Protein AF-X7EDM9-F1 (afdb_monomer)

Mean predicted aligned error: 18.14 Å

Secondary structure (DSSP, 8-state):
---PPPPPPPPEEEEEEEEETTEEEEEEEEE-TTT--EEEEEEEPPHHHHHHHHHHHHH-SEEEEEEEETTEEEEEEEE-TTHHHHHHHHHHHSPP--TT--GGGS----TTSPPHHHHHHHHHHHHHHHHHHTTTEEEHHHHHHHHHHHHS-TTTS---------STTGGGSEEEEEETTEEEEE-SGGGTTGGGS------SSHHHHHHHHHHHHHHHHSPTT--EEESSSEE---SSSSSS--EEEEGGGEEETTSPPPTTB-SS-BEEEEEEEETTEEEEEEEEESEEEEEEPSSS-EEEEE-GGG-EEEEEE-SSSEEE-

Solvent-accessible surface area (backbone atoms only — not comparable to full-atom values): 19117 Å² total; per-residue (Å²): 141,80,85,78,82,76,84,72,76,70,69,59,74,47,77,47,82,47,77,57,95,82,41,54,34,44,38,42,37,44,36,40,66,89,74,72,49,71,49,77,45,78,47,82,50,51,80,79,60,31,52,56,50,50,51,47,47,48,70,36,64,60,49,74,52,74,47,83,48,98,92,45,75,47,76,45,82,42,78,24,80,60,39,39,71,63,43,49,61,54,60,66,68,34,69,71,82,62,96,76,75,62,88,83,75,66,83,90,81,69,96,84,63,78,61,71,69,62,56,54,54,53,55,54,47,54,59,49,47,49,22,62,73,45,79,22,35,41,39,55,68,56,53,50,49,54,53,29,70,74,70,40,59,52,87,78,43,90,69,76,94,74,91,73,56,86,51,94,63,48,63,70,31,43,45,80,78,40,80,60,68,44,25,38,29,44,43,38,79,92,29,50,61,42,90,75,60,68,72,67,72,72,43,92,38,56,66,50,29,49,53,49,51,50,50,53,51,36,59,65,23,23,62,89,90,49,47,57,49,68,91,46,42,71,46,64,57,38,40,83,61,84,84,46,56,21,42,35,43,20,44,73,28,44,46,26,68,84,71,50,77,32,68,51,38,59,100,80,32,12,36,25,42,34,24,40,54,46,97,56,34,70,40,79,63,42,77,47,71,21,32,65,79,45,79,38,88,61,90,40,30,27,38,31,32,36,34,69,94,74,42,72,45,35,35,30,51,75,88,84,51,76,41,79,104

Radius of gyration: 25.68 Å; Cα contacts (8 Å, |Δi|>4): 487; chains: 1; bounding box: 63×67×58 Å

Nearest PDB structures (foldseek):
  4wpy-assembly1_A-2  TM=4.818E-01  e=1.448E+00  Mycobacterium tuberculosis H37Rv
  2fgg-assembly1_A  TM=4.248E-01  e=2.129E+00  Mycobacterium tuberculosis
  2y9j-assembly1_Y  TM=2.302E-01  e=3.694E+00  Salmonella enterica subsp. enterica serovar Typhimurium

Organism: NCBI:txid1449350

pLDDT: mean 73.78, std 21.34, range [21.17, 98.62]

Sequence (325 aa):
MGVSYTDGPALAPSGELRADIGRLSYLIGLRDASTAKAQQFIAPLYEGEGSRMVDALMSGSSASLTIDTVEGQIRHNITLNGSARAMRPILKACPDPDLEWDPSDAPAGSTNQPSAGAELVSDRNEIAQTFLRQNCVATESELFEAVRQRWGSIGDAHAALRIWGETPGFSDDYEILSRDPFTYRWTAGPCANSLQRAATEPPASPQGARDQRVAEAIDRACWRDDGGTMDRGIYTPDLDGDGRDDLVLDHAGIACSQGYLPQTCGAQVCETQIFFGFNGGYREGHTMLNSVTEVVPGTPPGLRIIGHGGTEGVVRWNGREFAVQ

Structure (mmCIF, N/CA/C/O backbone):
data_AF-X7EDM9-F1
#
_entry.id   AF-X7EDM9-F1
#
loop_
_atom_site.group_PDB
_atom_site.id
_atom_site.type_symbol
_atom_site.label_atom_id
_atom_site.label_alt_id
_atom_site.label_comp_id
_atom_site.label_asym_id
_atom_site.label_entity_id
_atom_site.label_seq_id
_atom_site.pdbx_PDB_ins_code
_atom_site.Cartn_x
_atom_site.Cartn_y
_atom_site.Cartn_z
_atom_site.occupancy
_atom_site.B_iso_or_equiv
_atom_site.auth_seq_id
_atom_site.auth_comp_id
_atom_site.auth_asym_id
_atom_site.auth_atom_id
_atom_site.pdbx_PDB_model_num
ATOM 1 N N . MET A 1 1 ? 19.170 -43.123 -38.799 1.00 31.20 1 MET A N 1
ATOM 2 C CA . MET A 1 1 ? 18.949 -41.665 -38.718 1.00 31.20 1 MET A CA 1
ATOM 3 C C . MET A 1 1 ? 19.014 -41.286 -37.253 1.00 31.20 1 MET A C 1
ATOM 5 O O . MET A 1 1 ? 18.055 -41.524 -36.538 1.00 31.20 1 MET A O 1
ATOM 9 N N . GLY A 1 2 ? 20.179 -40.837 -36.791 1.00 22.94 2 GLY A N 1
ATOM 10 C CA . GLY A 1 2 ? 20.357 -40.300 -35.444 1.00 22.94 2 GLY A CA 1
ATOM 11 C C . GLY A 1 2 ? 20.586 -38.803 -35.576 1.00 22.94 2 GLY A C 1
ATOM 12 O O . GLY A 1 2 ? 21.512 -38.397 -36.275 1.00 22.94 2 GLY A O 1
ATOM 13 N N . VAL A 1 3 ? 19.703 -38.004 -34.986 1.00 22.11 3 VAL A N 1
ATOM 14 C CA . VAL A 1 3 ? 19.859 -36.552 -34.907 1.00 22.11 3 VAL A CA 1
ATOM 15 C C . VAL A 1 3 ? 20.809 -36.279 -33.748 1.00 22.11 3 VAL A C 1
ATOM 17 O O . VAL A 1 3 ? 20.499 -36.584 -32.601 1.00 22.11 3 VAL A O 1
ATOM 20 N N . SER A 1 4 ? 21.991 -35.763 -34.073 1.00 21.17 4 SER A N 1
ATOM 21 C CA . SER A 1 4 ? 22.919 -35.199 -33.099 1.00 21.17 4 SER A CA 1
ATOM 22 C C . SER A 1 4 ? 22.348 -33.859 -32.640 1.00 21.17 4 SER A C 1
ATOM 24 O O . SER A 1 4 ? 22.195 -32.959 -33.464 1.00 21.17 4 SER A O 1
ATOM 26 N N . TYR A 1 5 ? 22.029 -33.721 -31.354 1.00 23.42 5 TYR A N 1
ATOM 27 C CA . TYR A 1 5 ? 21.835 -32.406 -30.746 1.00 23.42 5 TYR A CA 1
ATOM 28 C C . TYR A 1 5 ? 23.212 -31.745 -30.655 1.00 23.42 5 TYR A C 1
ATOM 30 O O . TYR A 1 5 ? 24.129 -32.290 -30.045 1.00 23.42 5 TYR A O 1
ATOM 38 N N . THR A 1 6 ? 23.391 -30.617 -31.333 1.00 28.67 6 THR A N 1
ATOM 39 C CA . THR A 1 6 ? 24.537 -29.736 -31.112 1.00 28.67 6 THR A CA 1
ATOM 40 C C . THR A 1 6 ? 24.283 -28.949 -29.836 1.00 28.67 6 THR A C 1
ATOM 42 O O . THR A 1 6 ? 23.289 -28.225 -29.765 1.00 28.67 6 THR A O 1
ATOM 45 N N . ASP A 1 7 ? 25.171 -29.099 -28.855 1.00 35.03 7 ASP A N 1
ATOM 46 C CA . ASP A 1 7 ? 25.230 -28.268 -27.653 1.00 35.03 7 ASP A CA 1
ATOM 47 C C . ASP A 1 7 ? 25.149 -26.779 -28.035 1.00 35.03 7 ASP A C 1
ATOM 49 O O . ASP A 1 7 ? 25.993 -26.259 -28.770 1.00 35.03 7 ASP A O 1
ATOM 53 N N . GLY A 1 8 ? 24.103 -26.094 -27.565 1.00 42.12 8 GLY A N 1
ATOM 54 C CA . GLY A 1 8 ? 24.024 -24.635 -27.611 1.00 42.12 8 GLY A CA 1
ATOM 55 C C . GLY A 1 8 ? 25.048 -24.015 -26.650 1.00 42.12 8 GLY A C 1
ATOM 56 O O . GLY A 1 8 ? 25.458 -24.668 -25.687 1.00 42.12 8 GLY A O 1
ATOM 57 N N . PRO A 1 9 ? 25.503 -22.771 -26.886 1.00 44.06 9 PRO A N 1
ATOM 58 C CA . PRO A 1 9 ? 26.577 -22.194 -26.093 1.00 44.06 9 PRO A CA 1
ATOM 59 C C . PRO A 1 9 ? 26.112 -21.956 -24.650 1.00 44.06 9 PRO A C 1
ATOM 61 O O . PRO A 1 9 ? 25.153 -21.227 -24.400 1.00 44.06 9 PRO A O 1
ATOM 64 N N . ALA A 1 10 ? 26.807 -22.587 -23.703 1.00 51.50 10 ALA A N 1
ATOM 65 C CA . ALA A 1 10 ? 26.538 -22.466 -22.278 1.00 51.50 10 ALA A CA 1
ATOM 66 C C . ALA A 1 10 ? 26.663 -21.008 -21.802 1.00 51.50 10 ALA A C 1
ATOM 68 O O . ALA A 1 10 ? 27.605 -20.298 -22.166 1.00 51.50 10 ALA A O 1
ATOM 69 N N . LEU A 1 11 ? 25.736 -20.581 -20.940 1.00 51.56 11 LEU A N 1
ATOM 70 C CA . LEU A 1 11 ? 25.881 -19.356 -20.158 1.00 51.56 11 LEU A CA 1
ATOM 71 C C . LEU A 1 11 ? 27.128 -19.488 -19.274 1.00 51.56 11 LEU A C 1
ATOM 73 O O . LEU A 1 11 ? 27.258 -20.454 -18.523 1.00 51.56 11 LEU A O 1
ATOM 77 N N . ALA A 1 12 ? 28.042 -18.522 -19.356 1.00 50.75 12 ALA A N 1
ATOM 78 C CA . ALA A 1 12 ? 29.191 -18.434 -18.461 1.00 50.75 12 ALA A CA 1
ATOM 79 C C . ALA A 1 12 ? 28.881 -17.395 -17.371 1.00 50.75 12 ALA A C 1
ATOM 81 O O . ALA A 1 12 ? 29.017 -16.196 -17.634 1.00 50.75 12 ALA A O 1
ATOM 82 N N . PRO A 1 13 ? 28.423 -17.807 -16.173 1.00 51.69 13 PRO A N 1
ATOM 83 C CA . PRO A 1 13 ? 28.239 -16.874 -15.074 1.00 51.69 13 PRO A CA 1
ATOM 84 C C . PRO A 1 13 ? 29.603 -16.384 -14.578 1.00 51.69 13 PRO A C 1
ATOM 86 O O . PRO A 1 13 ? 30.531 -17.173 -14.388 1.00 51.69 13 PRO A O 1
ATOM 89 N N . SER A 1 14 ? 29.716 -15.083 -14.328 1.00 50.19 14 SER A N 1
ATOM 90 C CA . SER A 1 14 ? 30.848 -14.495 -13.611 1.00 50.19 14 SER A CA 1
ATOM 91 C C . SER A 1 14 ? 30.328 -13.766 -12.379 1.00 50.19 14 SER A C 1
ATOM 93 O O . SER A 1 14 ? 29.455 -12.908 -12.500 1.00 50.19 14 SER A O 1
ATOM 95 N N . GLY A 1 15 ? 30.854 -14.113 -11.207 1.00 47.78 15 GLY A N 1
ATOM 96 C CA . GLY A 1 15 ? 30.537 -13.443 -9.950 1.00 47.78 15 GLY A CA 1
ATOM 97 C C . GLY A 1 15 ? 31.692 -12.561 -9.493 1.00 47.78 15 GLY A C 1
ATOM 98 O O . GLY A 1 15 ? 32.838 -13.010 -9.499 1.00 47.78 15 GLY A O 1
ATOM 99 N N . GLU A 1 16 ? 31.392 -11.337 -9.073 1.00 51.34 16 GLU A N 1
ATOM 100 C CA . GLU A 1 16 ? 32.366 -10.384 -8.535 1.00 51.34 16 GLU A CA 1
ATOM 101 C C . GLU A 1 16 ? 31.867 -9.858 -7.179 1.00 51.34 16 GLU A C 1
ATOM 103 O O . GLU A 1 16 ? 30.713 -9.450 -7.051 1.00 51.34 16 GLU A O 1
ATOM 108 N N . LEU A 1 17 ? 32.724 -9.886 -6.152 1.00 38.38 17 LEU A N 1
ATOM 109 C CA . LEU A 1 17 ? 32.482 -9.175 -4.892 1.00 38.38 17 LEU A CA 1
ATOM 110 C C . LEU A 1 17 ? 33.099 -7.786 -4.993 1.00 38.38 17 LEU A C 1
ATOM 112 O O . LEU A 1 17 ? 34.291 -7.671 -5.282 1.00 38.38 17 LEU A O 1
ATOM 116 N N . ARG A 1 18 ? 32.306 -6.755 -4.700 1.00 43.34 18 ARG A N 1
ATOM 117 C CA . ARG A 1 18 ? 32.772 -5.368 -4.641 1.00 43.34 18 ARG A CA 1
ATOM 118 C C . ARG A 1 18 ? 32.534 -4.790 -3.260 1.00 43.34 18 ARG A C 1
ATOM 120 O O . ARG A 1 18 ? 31.478 -5.015 -2.666 1.00 43.34 18 ARG A O 1
ATOM 127 N N . ALA A 1 19 ? 33.528 -4.064 -2.763 1.00 32.91 19 ALA A N 1
ATOM 128 C CA . ALA A 1 19 ? 33.394 -3.264 -1.561 1.00 32.91 19 ALA A CA 1
ATOM 129 C C . ALA A 1 19 ? 33.615 -1.803 -1.928 1.00 32.91 19 ALA A C 1
ATOM 131 O O . ALA A 1 19 ? 34.715 -1.431 -2.329 1.00 32.91 19 ALA A O 1
ATOM 132 N N . ASP A 1 20 ? 32.562 -1.008 -1.779 1.00 43.44 20 ASP A N 1
ATOM 133 C CA . ASP A 1 20 ? 32.561 0.414 -2.095 1.00 43.44 20 ASP A CA 1
ATOM 134 C C . ASP A 1 20 ? 31.967 1.162 -0.897 1.00 43.44 20 ASP A C 1
ATOM 136 O O . ASP A 1 20 ? 30.884 0.820 -0.421 1.00 43.44 20 ASP A O 1
ATOM 140 N N . ILE A 1 21 ? 32.698 2.157 -0.379 1.00 38.44 21 ILE A N 1
ATOM 141 C CA . ILE A 1 21 ? 32.255 3.068 0.698 1.00 38.44 21 ILE A CA 1
ATOM 142 C C . ILE A 1 21 ? 31.644 2.306 1.899 1.00 38.44 21 ILE A C 1
ATOM 144 O O . ILE A 1 21 ? 30.529 2.571 2.340 1.00 38.44 21 ILE A O 1
ATOM 148 N N . GLY A 1 22 ? 32.354 1.289 2.401 1.00 38.62 22 GLY A N 1
ATOM 149 C CA . GLY A 1 22 ? 31.928 0.510 3.573 1.00 38.62 22 GLY A CA 1
ATOM 150 C C . GLY A 1 22 ? 30.763 -0.462 3.335 1.00 38.62 22 GLY A C 1
ATOM 151 O O . GLY A 1 22 ? 30.291 -1.082 4.285 1.00 38.62 22 GLY A O 1
ATOM 152 N N . ARG A 1 23 ? 30.298 -0.640 2.091 1.00 41.50 23 ARG A N 1
ATOM 153 C CA . ARG A 1 23 ? 29.238 -1.596 1.747 1.00 41.50 23 ARG A CA 1
ATOM 154 C C . ARG A 1 23 ? 29.780 -2.717 0.875 1.00 41.50 23 ARG A C 1
ATOM 156 O O . ARG A 1 23 ? 30.391 -2.477 -0.164 1.00 41.50 23 ARG A O 1
ATOM 163 N N . LEU A 1 24 ? 29.495 -3.953 1.273 1.00 43.25 24 LEU A N 1
ATOM 164 C CA . LEU A 1 24 ? 29.786 -5.129 0.467 1.00 43.25 24 LEU A CA 1
ATOM 165 C C . LEU A 1 24 ? 28.567 -5.475 -0.399 1.00 43.25 24 LEU A C 1
ATOM 167 O O . LEU A 1 24 ? 27.447 -5.586 0.102 1.00 43.25 24 LEU A O 1
ATOM 171 N N . SER A 1 25 ? 28.781 -5.642 -1.700 1.00 49.56 25 SER A N 1
ATOM 172 C CA . SER A 1 25 ? 27.754 -6.083 -2.646 1.00 49.56 25 SER A CA 1
ATOM 173 C C . SER A 1 25 ? 28.259 -7.261 -3.473 1.00 49.56 25 SER A C 1
ATOM 175 O O . SER A 1 25 ? 29.464 -7.410 -3.708 1.00 49.56 25 SER A O 1
ATOM 177 N N . TYR A 1 26 ? 27.330 -8.121 -3.894 1.00 49.19 26 TYR A N 1
ATOM 178 C CA . TYR A 1 26 ? 27.631 -9.188 -4.842 1.00 49.19 26 TYR A CA 1
ATOM 179 C C . TYR A 1 26 ? 27.017 -8.863 -6.195 1.00 49.19 26 TYR A C 1
ATOM 181 O O . TYR A 1 26 ? 25.819 -8.582 -6.290 1.00 49.19 26 TYR A O 1
ATOM 189 N N . LEU A 1 27 ? 27.859 -8.907 -7.226 1.00 46.34 27 LEU A N 1
ATOM 190 C CA . LEU A 1 27 ? 27.470 -8.715 -8.611 1.00 46.34 27 LEU A CA 1
ATOM 191 C C . LEU A 1 27 ? 27.483 -10.064 -9.325 1.00 46.34 27 LEU A C 1
ATOM 193 O O . LEU A 1 27 ? 28.520 -10.728 -9.408 1.00 46.34 27 LEU A O 1
ATOM 197 N N . ILE A 1 28 ? 26.333 -10.454 -9.874 1.00 50.50 28 ILE A N 1
ATOM 198 C CA . ILE A 1 28 ? 26.218 -11.610 -10.767 1.00 50.50 28 ILE A CA 1
ATOM 199 C C . ILE A 1 28 ? 26.069 -11.089 -12.187 1.00 50.50 28 ILE A C 1
ATOM 201 O O . ILE A 1 28 ? 25.057 -10.479 -12.528 1.00 50.50 28 ILE A O 1
ATOM 205 N N . GLY A 1 29 ? 27.077 -11.346 -13.015 1.00 51.66 29 GLY A N 1
ATOM 206 C CA . GLY A 1 29 ? 27.003 -11.155 -14.454 1.00 51.66 29 GLY A CA 1
ATOM 207 C C . GLY A 1 29 ? 26.537 -12.439 -15.132 1.00 51.66 29 GLY A C 1
ATOM 208 O O . GLY A 1 29 ? 27.228 -13.458 -15.069 1.00 51.66 29 GLY A O 1
ATOM 209 N N . LEU A 1 30 ? 25.393 -12.386 -15.811 1.00 50.38 30 LEU A N 1
ATOM 210 C CA . LEU A 1 30 ? 24.968 -13.419 -16.751 1.00 50.38 30 LEU A CA 1
ATOM 211 C C . LEU A 1 30 ? 25.222 -12.912 -18.162 1.00 50.38 30 LEU A C 1
ATOM 213 O O . LEU A 1 30 ? 24.680 -11.882 -18.563 1.00 50.38 30 LEU A O 1
ATOM 217 N N . ARG A 1 31 ? 26.051 -13.631 -18.918 1.00 55.91 31 ARG A N 1
ATOM 218 C CA . ARG A 1 31 ? 26.292 -13.324 -20.324 1.00 55.91 31 ARG A CA 1
ATOM 219 C C . ARG A 1 31 ? 25.645 -14.381 -21.195 1.00 55.91 31 ARG A C 1
ATOM 221 O O . ARG A 1 31 ? 26.041 -15.544 -21.156 1.00 55.91 31 ARG A O 1
ATOM 228 N N . ASP A 1 32 ? 24.689 -13.951 -22.004 1.00 57.91 32 ASP A N 1
ATOM 229 C CA . ASP A 1 32 ? 24.143 -14.780 -23.063 1.00 57.91 32 ASP A CA 1
ATOM 230 C C . ASP A 1 32 ? 25.132 -14.808 -24.232 1.00 57.91 32 ASP A C 1
ATOM 232 O O . ASP A 1 32 ? 25.395 -13.798 -24.891 1.00 57.91 32 ASP A O 1
ATOM 236 N N . ALA A 1 33 ? 25.715 -15.982 -24.463 1.00 58.19 33 ALA A N 1
ATOM 237 C CA . ALA A 1 33 ? 26.692 -16.199 -25.518 1.00 58.19 33 ALA A CA 1
ATOM 238 C C . ALA A 1 33 ? 26.091 -16.061 -26.928 1.00 58.19 33 ALA A C 1
ATOM 240 O O . ALA A 1 33 ? 26.822 -15.755 -27.867 1.00 58.19 33 ALA A O 1
ATOM 241 N N . SER A 1 34 ? 24.777 -16.252 -27.082 1.00 53.16 34 SER A N 1
ATOM 242 C CA . SER A 1 34 ? 24.085 -16.155 -28.369 1.00 53.16 34 SER A CA 1
ATOM 243 C C . SER A 1 34 ? 23.704 -14.718 -28.732 1.00 53.16 34 SER A C 1
ATOM 245 O O . SER A 1 34 ? 23.734 -14.351 -29.906 1.00 53.16 34 SER A O 1
ATOM 247 N N . THR A 1 35 ? 23.399 -13.881 -27.734 1.00 65.62 35 THR A N 1
ATOM 248 C CA . THR A 1 35 ? 22.939 -12.498 -27.958 1.00 65.62 35 THR A CA 1
ATOM 249 C C . THR A 1 35 ? 23.966 -11.429 -27.594 1.00 65.62 35 THR A C 1
ATOM 251 O O . THR A 1 35 ? 23.724 -10.246 -27.834 1.00 65.62 35 THR A O 1
ATOM 254 N N . ALA A 1 36 ? 25.101 -11.818 -27.003 1.00 58.44 36 ALA A N 1
ATOM 255 C CA . ALA A 1 36 ? 26.104 -10.933 -26.407 1.00 58.44 36 ALA A CA 1
ATOM 256 C C . ALA A 1 36 ? 25.554 -9.971 -25.332 1.00 58.44 36 ALA A C 1
ATOM 258 O O . ALA A 1 36 ? 26.282 -9.084 -24.873 1.00 58.44 36 ALA A O 1
ATOM 259 N N . LYS A 1 37 ? 24.300 -10.147 -24.898 1.00 51.47 37 LYS A N 1
ATOM 260 C CA . LYS A 1 37 ? 23.686 -9.347 -23.841 1.00 51.47 37 LYS A CA 1
ATOM 261 C C . LYS A 1 37 ? 24.217 -9.807 -22.488 1.00 51.47 37 LYS A C 1
ATOM 263 O O . LYS A 1 37 ? 24.284 -11.003 -22.204 1.00 51.47 37 LYS A O 1
ATOM 268 N N . ALA A 1 38 ? 24.604 -8.839 -21.666 1.00 52.53 38 ALA A N 1
ATOM 269 C CA . ALA A 1 38 ? 24.965 -9.058 -20.278 1.00 52.53 38 ALA A CA 1
ATOM 270 C C . ALA A 1 38 ? 23.843 -8.516 -19.393 1.00 52.53 38 ALA A C 1
ATOM 272 O O . ALA A 1 38 ? 23.399 -7.384 -19.584 1.00 52.53 38 ALA A O 1
ATOM 273 N N . GLN A 1 39 ? 23.389 -9.322 -18.442 1.00 49.78 39 GLN A N 1
ATOM 274 C CA . GLN A 1 39 ? 22.539 -8.874 -17.346 1.00 49.78 39 GLN A CA 1
ATOM 275 C C . GLN A 1 39 ? 23.374 -8.871 -16.072 1.00 49.78 39 GLN A C 1
ATOM 277 O O . GLN A 1 39 ? 24.126 -9.814 -15.820 1.00 49.78 39 GLN A O 1
ATOM 282 N N . GLN A 1 40 ? 23.269 -7.793 -15.301 1.00 49.78 40 GLN A N 1
ATOM 283 C CA . GLN A 1 40 ? 23.938 -7.650 -14.016 1.00 49.78 40 GLN A CA 1
ATOM 284 C C . GLN A 1 40 ? 22.883 -7.585 -12.923 1.00 49.78 40 GLN A C 1
ATOM 286 O O . GLN A 1 40 ? 21.937 -6.806 -13.014 1.00 49.78 40 GLN A O 1
ATOM 291 N N . PHE A 1 41 ? 23.069 -8.397 -11.892 1.00 45.78 41 PHE A N 1
ATOM 292 C CA . PHE A 1 41 ? 22.252 -8.374 -10.688 1.00 45.78 41 PHE A CA 1
ATOM 293 C C . PHE A 1 41 ? 23.133 -7.912 -9.539 1.00 45.78 41 PHE A C 1
ATOM 295 O O . PHE A 1 41 ? 24.206 -8.479 -9.329 1.00 45.78 41 PHE A O 1
ATOM 302 N N . ILE A 1 42 ? 22.685 -6.884 -8.822 1.00 51.00 42 ILE A N 1
ATOM 303 C CA . ILE A 1 42 ? 23.369 -6.349 -7.647 1.00 51.00 42 ILE A CA 1
ATOM 304 C C . ILE A 1 42 ? 22.465 -6.611 -6.450 1.00 51.00 42 ILE A C 1
ATOM 306 O O . ILE A 1 42 ? 21.345 -6.107 -6.400 1.00 51.00 42 ILE A O 1
ATOM 310 N N . ALA A 1 43 ? 22.956 -7.396 -5.495 1.00 49.38 43 ALA A N 1
ATOM 311 C CA . ALA A 1 43 ? 22.270 -7.623 -4.231 1.00 49.38 43 AL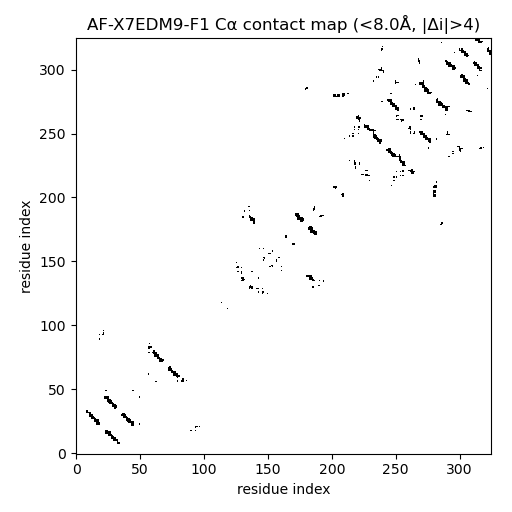A A CA 1
ATOM 312 C C . ALA A 1 43 ? 23.037 -6.916 -3.102 1.00 49.38 43 ALA A C 1
ATOM 314 O O . ALA A 1 43 ? 24.231 -7.193 -2.910 1.00 49.38 43 ALA A O 1
ATOM 315 N N . PRO A 1 44 ? 22.399 -5.992 -2.362 1.00 50.16 44 PRO A N 1
ATOM 316 C CA . PRO A 1 44 ? 23.010 -5.407 -1.183 1.00 50.16 44 PRO A CA 1
ATOM 317 C C . PRO A 1 44 ? 23.091 -6.426 -0.047 1.00 50.16 44 PRO A C 1
ATOM 319 O O . PRO A 1 44 ? 22.203 -7.258 0.116 1.00 50.16 44 PRO A O 1
ATOM 322 N N . LEU A 1 45 ? 24.131 -6.317 0.777 1.00 51.97 45 LEU A N 1
ATOM 323 C CA . LEU A 1 45 ? 24.256 -7.105 1.999 1.00 51.97 45 LEU A CA 1
ATOM 324 C C . LEU A 1 45 ? 23.869 -6.254 3.207 1.00 51.97 45 LEU A C 1
ATOM 326 O O . LEU A 1 45 ? 24.453 -5.196 3.439 1.00 51.97 45 LEU A O 1
ATOM 330 N N . TYR A 1 46 ? 22.854 -6.698 3.948 1.00 56.34 46 TYR A N 1
ATOM 331 C CA . TYR A 1 46 ? 22.416 -6.073 5.199 1.00 56.34 46 TYR A CA 1
ATOM 332 C C . TYR A 1 46 ? 23.376 -6.437 6.338 1.00 56.34 46 TYR A C 1
ATOM 334 O O . TYR A 1 46 ? 23.919 -7.530 6.347 1.00 56.34 46 TYR A O 1
ATOM 342 N N . GLU A 1 47 ? 23.587 -5.564 7.319 1.00 53.19 47 GLU A N 1
ATOM 343 C CA . GLU A 1 47 ? 24.658 -5.682 8.331 1.00 53.19 47 GLU A CA 1
ATOM 344 C C . GLU A 1 47 ? 24.681 -7.033 9.093 1.00 53.19 47 GLU A C 1
ATOM 346 O O . GLU A 1 47 ? 25.738 -7.642 9.290 1.00 53.19 47 GLU A O 1
ATOM 351 N N . GLY A 1 48 ? 23.506 -7.577 9.436 1.00 54.09 48 GLY A N 1
ATOM 352 C CA . GLY A 1 48 ? 23.385 -8.865 10.136 1.00 54.09 48 GLY A CA 1
ATOM 353 C C . GLY A 1 48 ? 23.446 -10.114 9.243 1.00 54.09 48 GLY A C 1
ATOM 354 O O . GLY A 1 48 ? 23.921 -11.164 9.674 1.00 54.09 48 GLY A O 1
ATOM 355 N N . GLU A 1 49 ? 22.969 -10.024 8.003 1.00 53.12 49 GLU A N 1
ATOM 356 C CA . GLU A 1 49 ? 22.940 -11.151 7.052 1.00 53.12 49 GLU A CA 1
ATOM 357 C C . GLU A 1 49 ? 24.218 -11.204 6.205 1.00 53.12 49 GLU A C 1
ATOM 359 O O . GLU A 1 49 ? 24.740 -12.273 5.892 1.00 53.12 49 GLU A O 1
ATOM 364 N N . GLY A 1 50 ? 24.768 -10.031 5.911 1.00 64.94 50 GLY A N 1
ATOM 365 C CA . GLY A 1 50 ? 25.999 -9.795 5.180 1.00 64.94 50 GLY A CA 1
ATOM 366 C C . GLY A 1 50 ? 27.221 -10.316 5.912 1.00 64.94 50 GLY A C 1
ATOM 367 O O . GLY A 1 50 ? 28.020 -11.008 5.294 1.00 64.94 50 GLY A O 1
ATOM 368 N N . SER A 1 51 ? 27.339 -10.079 7.222 1.00 71.19 51 SER A N 1
ATOM 369 C CA . SER A 1 51 ? 28.441 -10.625 8.033 1.00 71.19 51 SER A CA 1
ATOM 370 C C . SER A 1 51 ? 28.472 -12.156 7.990 1.00 71.19 51 SER A C 1
ATOM 372 O O . SER A 1 51 ? 29.491 -12.746 7.636 1.00 71.19 51 SER A O 1
ATOM 374 N N . ARG A 1 52 ? 27.323 -12.811 8.207 1.00 71.69 52 ARG A N 1
ATOM 375 C CA . ARG A 1 52 ? 27.203 -14.279 8.111 1.00 71.69 52 ARG A CA 1
ATOM 376 C C . ARG A 1 52 ? 27.522 -14.804 6.714 1.00 71.69 52 ARG A C 1
ATOM 378 O O . ARG A 1 52 ? 28.138 -15.860 6.583 1.00 71.69 52 ARG A O 1
ATOM 385 N N . MET A 1 53 ? 27.103 -14.090 5.671 1.00 77.25 53 MET A N 1
ATOM 386 C CA . MET A 1 53 ? 27.389 -14.485 4.295 1.00 77.25 53 MET A CA 1
ATOM 387 C C . MET A 1 53 ? 28.876 -14.322 3.953 1.00 77.25 53 MET A C 1
ATOM 389 O O . MET A 1 53 ? 29.450 -15.202 3.318 1.00 77.25 53 MET A O 1
ATOM 393 N N . VAL A 1 54 ? 29.521 -13.243 4.404 1.00 80.38 54 VAL A N 1
ATOM 394 C CA . VAL A 1 54 ? 30.969 -13.023 4.251 1.00 80.38 54 VAL A CA 1
ATOM 395 C C . VAL A 1 54 ? 31.760 -14.107 4.960 1.00 80.38 54 VAL A C 1
ATOM 397 O O . VAL A 1 54 ? 32.654 -14.700 4.355 1.00 80.38 54 VAL A O 1
ATOM 400 N N . ASP A 1 55 ? 31.385 -14.432 6.194 1.00 81.31 55 ASP A N 1
ATOM 401 C CA . ASP A 1 55 ? 32.002 -15.515 6.954 1.00 81.31 55 ASP A CA 1
ATOM 402 C C . ASP A 1 55 ? 31.840 -16.858 6.237 1.00 81.31 55 ASP A C 1
ATOM 404 O O . ASP A 1 55 ? 32.804 -17.621 6.109 1.00 81.31 55 ASP A O 1
ATOM 408 N N . ALA A 1 56 ? 30.651 -17.136 5.694 1.00 79.25 56 ALA A N 1
ATOM 409 C CA . ALA A 1 56 ? 30.390 -18.338 4.906 1.00 79.25 56 ALA A CA 1
ATOM 410 C C . ALA A 1 56 ? 31.218 -18.376 3.609 1.00 79.25 56 ALA A C 1
ATOM 412 O O . ALA A 1 56 ? 31.757 -19.423 3.253 1.00 79.25 56 ALA A O 1
ATOM 413 N N . LEU A 1 57 ? 31.388 -17.242 2.924 1.00 82.88 57 LEU A N 1
ATOM 414 C CA . LEU A 1 57 ? 32.208 -17.141 1.714 1.00 82.88 57 LEU A CA 1
ATOM 415 C C . LEU A 1 57 ? 33.709 -17.261 2.006 1.00 82.88 57 LEU A C 1
ATOM 417 O O . LEU A 1 57 ? 34.457 -17.758 1.162 1.00 82.88 57 LEU A O 1
ATOM 421 N N . MET A 1 58 ? 34.162 -16.795 3.173 1.00 84.94 58 MET A N 1
ATOM 422 C CA . MET A 1 58 ? 35.561 -16.858 3.603 1.00 84.94 58 MET A CA 1
ATOM 423 C C . MET A 1 58 ? 35.954 -18.225 4.169 1.00 84.94 58 MET A C 1
ATOM 425 O O . MET A 1 58 ? 37.118 -18.612 4.060 1.00 84.94 58 MET A O 1
ATOM 429 N N . SER A 1 59 ? 35.021 -18.937 4.799 1.00 88.69 59 SER A N 1
ATOM 430 C CA . SER A 1 59 ? 35.271 -20.245 5.420 1.00 88.69 59 SER A CA 1
ATOM 431 C C . SER A 1 59 ? 34.862 -21.431 4.540 1.00 88.69 59 SER A C 1
ATOM 433 O O . SER A 1 59 ? 35.402 -22.526 4.702 1.00 88.69 59 SER A O 1
ATOM 435 N N . GLY A 1 60 ? 33.939 -21.226 3.599 1.00 86.44 60 GLY A N 1
ATOM 436 C CA . GLY A 1 60 ? 33.451 -22.252 2.686 1.00 86.44 60 GLY A CA 1
ATOM 437 C C . GLY A 1 60 ? 34.434 -22.597 1.564 1.00 86.44 60 GLY A C 1
ATOM 438 O O . GLY A 1 60 ? 35.246 -21.782 1.135 1.00 86.44 60 GLY A O 1
ATOM 439 N N . SER A 1 61 ? 34.334 -23.824 1.048 1.00 88.44 61 SER A N 1
ATOM 440 C CA . SER A 1 61 ? 35.103 -24.311 -0.112 1.00 88.44 61 SER A CA 1
ATOM 441 C C . SER A 1 61 ? 34.305 -24.288 -1.426 1.00 88.44 61 SER A C 1
ATOM 443 O O . SER A 1 61 ? 34.885 -24.347 -2.516 1.00 88.44 61 SER A O 1
ATOM 445 N N . SER A 1 62 ? 32.979 -24.155 -1.343 1.00 84.81 62 SER A N 1
ATOM 446 C CA . SER A 1 62 ? 32.065 -24.107 -2.487 1.00 84.81 62 SER A CA 1
ATOM 447 C C . SER A 1 62 ? 30.800 -23.308 -2.177 1.00 84.81 62 SER A C 1
ATOM 449 O O . SER A 1 62 ? 30.312 -23.352 -1.051 1.00 84.81 62 SER A O 1
ATOM 451 N N . ALA A 1 63 ? 30.229 -22.670 -3.195 1.00 81.19 63 ALA A N 1
ATOM 452 C CA . ALA A 1 63 ? 28.880 -22.109 -3.195 1.00 81.19 63 ALA A CA 1
ATOM 453 C C . ALA A 1 63 ? 28.076 -22.694 -4.364 1.00 81.19 63 ALA A C 1
ATOM 455 O O . ALA A 1 63 ? 28.654 -23.162 -5.345 1.00 81.19 63 ALA A O 1
ATOM 456 N N . SER A 1 64 ? 26.747 -22.659 -4.286 1.00 73.88 64 SER A N 1
ATOM 457 C CA . SER A 1 64 ? 25.877 -23.043 -5.401 1.00 73.88 64 SER A CA 1
ATOM 458 C C . SER A 1 64 ? 24.950 -21.894 -5.767 1.00 73.88 64 SER A C 1
ATOM 460 O O . SER A 1 64 ? 24.176 -21.442 -4.926 1.00 73.88 64 SER A O 1
ATOM 462 N N . LEU A 1 65 ? 24.998 -21.467 -7.024 1.00 76.94 65 LEU A N 1
ATOM 463 C CA . LEU A 1 65 ? 24.013 -20.577 -7.620 1.00 76.94 65 LEU A CA 1
ATOM 464 C C . LEU A 1 65 ? 22.920 -21.430 -8.252 1.00 76.94 65 LEU A C 1
ATOM 466 O O . LEU A 1 65 ? 23.209 -22.315 -9.056 1.00 76.94 65 LEU A O 1
ATOM 470 N N . THR A 1 66 ? 21.675 -21.170 -7.881 1.00 69.88 66 THR A N 1
ATOM 471 C CA . THR A 1 66 ? 20.520 -21.875 -8.424 1.00 69.88 66 THR A CA 1
ATOM 472 C C . THR A 1 66 ? 19.622 -20.865 -9.122 1.00 69.88 66 THR A C 1
ATOM 474 O O . THR A 1 66 ? 19.289 -19.842 -8.533 1.00 69.88 66 THR A O 1
ATOM 477 N N . ILE A 1 67 ? 19.297 -21.126 -10.385 1.00 76.88 67 ILE A N 1
ATOM 478 C CA . ILE A 1 67 ? 18.493 -20.259 -11.245 1.00 76.88 67 ILE A CA 1
ATOM 479 C C . ILE A 1 67 ? 17.277 -21.068 -11.677 1.00 76.88 67 ILE A C 1
ATOM 481 O O . ILE A 1 67 ? 17.417 -22.075 -12.372 1.00 76.88 67 ILE A O 1
ATOM 485 N N . ASP A 1 68 ? 16.091 -20.632 -11.273 1.00 68.06 68 ASP A N 1
ATOM 486 C CA . ASP A 1 68 ? 14.849 -21.230 -11.745 1.00 68.06 68 ASP A CA 1
ATOM 487 C C . ASP A 1 68 ? 14.514 -20.659 -13.126 1.00 68.06 68 ASP A C 1
ATOM 489 O O . ASP A 1 68 ? 14.423 -19.446 -13.319 1.00 68.06 68 ASP A O 1
ATOM 493 N N . THR A 1 69 ? 14.372 -21.539 -14.113 1.00 78.12 69 THR A N 1
ATOM 494 C CA . THR A 1 69 ? 13.995 -21.189 -15.485 1.00 78.12 69 THR A CA 1
ATOM 495 C C . THR A 1 69 ? 12.677 -21.858 -15.850 1.00 78.12 69 THR A C 1
ATOM 497 O O . THR A 1 69 ? 12.221 -22.782 -15.176 1.00 78.12 69 THR A O 1
ATOM 500 N N . VAL A 1 70 ? 12.080 -21.435 -16.965 1.00 69.75 70 VAL A N 1
ATOM 501 C CA . VAL A 1 70 ? 10.870 -22.076 -17.505 1.00 69.75 70 VAL A CA 1
ATOM 502 C C . VAL A 1 70 ? 11.082 -23.553 -17.871 1.00 69.75 70 VAL A C 1
ATOM 504 O O . VAL A 1 70 ? 10.121 -24.314 -17.893 1.00 69.75 70 VAL A O 1
ATOM 507 N N . GLU A 1 71 ? 12.326 -23.974 -18.116 1.00 85.38 71 GLU A N 1
ATOM 508 C CA . GLU A 1 71 ? 12.696 -25.363 -18.435 1.00 85.38 71 GLU A CA 1
ATOM 509 C C . GLU A 1 71 ? 13.094 -26.176 -17.190 1.00 85.38 71 GLU A C 1
ATOM 511 O O . GLU A 1 71 ? 13.384 -27.369 -17.282 1.00 85.38 71 GLU A O 1
ATOM 516 N N . GLY A 1 72 ? 13.088 -25.544 -16.013 1.00 81.31 72 GLY A N 1
ATOM 517 C CA . GLY A 1 72 ? 13.479 -26.142 -14.744 1.00 81.31 72 GLY A CA 1
ATOM 518 C C . GLY A 1 72 ? 14.633 -25.410 -14.067 1.00 81.31 72 GLY A C 1
ATOM 519 O O . GLY A 1 72 ? 15.031 -24.307 -14.445 1.00 81.31 72 GLY A O 1
ATOM 520 N N . GLN A 1 73 ? 15.161 -26.030 -13.018 1.00 84.94 73 GLN A N 1
ATOM 521 C CA . GLN A 1 73 ? 16.170 -25.430 -12.157 1.00 84.94 73 GLN A CA 1
ATOM 522 C C . GLN A 1 73 ? 17.587 -25.722 -12.670 1.00 84.94 73 GLN A C 1
ATOM 524 O O . GLN A 1 73 ? 18.005 -26.878 -12.755 1.00 84.94 73 GLN A O 1
ATOM 529 N N . ILE A 1 74 ? 18.353 -24.670 -12.962 1.00 80.00 74 ILE A N 1
ATOM 530 C CA . ILE A 1 74 ? 19.764 -24.757 -13.346 1.00 80.00 74 ILE A CA 1
ATOM 531 C C . ILE A 1 74 ? 20.621 -24.484 -12.111 1.00 80.00 74 ILE A C 1
ATOM 533 O O . ILE A 1 74 ? 20.501 -23.437 -11.477 1.00 80.00 74 ILE A O 1
ATOM 537 N N . ARG A 1 75 ? 21.515 -25.418 -11.765 1.00 77.62 75 ARG A N 1
ATOM 538 C CA . ARG A 1 75 ? 22.451 -25.268 -10.642 1.00 77.62 75 ARG A CA 1
ATOM 539 C C . ARG A 1 75 ? 23.887 -25.144 -11.140 1.00 77.62 75 ARG A C 1
ATOM 541 O O . ARG A 1 75 ? 24.401 -26.042 -11.802 1.00 77.62 75 ARG A O 1
ATOM 548 N N . HIS A 1 76 ? 24.560 -24.075 -10.734 1.00 75.56 76 HIS A N 1
ATOM 549 C CA . HIS A 1 76 ? 25.978 -23.839 -10.972 1.00 75.56 76 HIS A CA 1
ATOM 550 C C . HIS A 1 76 ? 26.755 -23.902 -9.659 1.00 75.56 76 HIS A C 1
ATOM 552 O O . HIS A 1 76 ? 26.507 -23.129 -8.736 1.00 75.56 76 HIS A O 1
ATOM 558 N N . ASN A 1 77 ? 27.726 -24.810 -9.583 1.00 78.50 77 ASN A N 1
ATOM 559 C CA . ASN A 1 77 ? 28.640 -24.885 -8.448 1.00 78.50 77 ASN A CA 1
ATOM 560 C C . ASN A 1 77 ? 29.828 -23.947 -8.684 1.00 78.50 77 ASN A C 1
ATOM 562 O O . ASN A 1 77 ? 30.491 -24.017 -9.717 1.00 78.50 77 ASN A O 1
ATOM 566 N N . ILE A 1 78 ? 30.107 -23.094 -7.707 1.00 82.50 78 ILE A N 1
ATOM 567 C CA . ILE A 1 78 ? 31.192 -22.118 -7.711 1.00 82.50 78 ILE A CA 1
ATOM 568 C C . ILE A 1 78 ? 32.225 -22.583 -6.687 1.00 82.50 78 ILE A C 1
ATOM 570 O O . ILE A 1 78 ? 31.894 -22.825 -5.525 1.00 82.50 78 ILE A O 1
ATOM 574 N N . THR A 1 79 ? 33.485 -22.723 -7.099 1.00 81.06 79 THR A N 1
ATOM 575 C CA . THR A 1 79 ? 34.569 -22.985 -6.146 1.00 81.06 79 THR A CA 1
ATOM 576 C C . THR A 1 79 ? 34.923 -21.706 -5.397 1.00 81.06 79 THR A C 1
ATOM 578 O O . THR A 1 79 ? 35.059 -20.644 -5.999 1.00 81.06 79 THR A O 1
ATOM 581 N N . LEU A 1 80 ? 35.097 -21.818 -4.082 1.00 83.75 80 LEU A N 1
ATOM 582 C CA . LEU A 1 80 ? 35.545 -20.717 -3.228 1.00 83.75 80 LEU A CA 1
ATOM 583 C C . LEU A 1 80 ? 37.032 -20.851 -2.868 1.00 83.75 80 LEU A C 1
ATOM 585 O O . LEU A 1 80 ? 37.539 -20.174 -1.978 1.00 83.75 80 LEU A O 1
ATOM 589 N N . ASN A 1 81 ? 37.777 -21.708 -3.569 1.00 87.44 81 ASN A N 1
ATOM 590 C CA . ASN A 1 81 ? 39.204 -21.866 -3.324 1.00 87.44 81 ASN A CA 1
ATOM 591 C C . ASN A 1 81 ? 39.947 -20.553 -3.607 1.00 87.44 81 ASN A C 1
ATOM 593 O O . ASN A 1 81 ? 40.056 -20.108 -4.745 1.00 87.44 81 ASN A O 1
ATOM 597 N N . GLY A 1 82 ? 40.478 -19.939 -2.548 1.00 85.69 82 GLY A N 1
ATOM 598 C CA . GLY A 1 82 ? 41.163 -18.648 -2.621 1.00 85.69 82 GLY A CA 1
ATOM 599 C C . GLY A 1 82 ? 40.268 -17.432 -2.374 1.00 85.69 82 GLY A C 1
ATOM 600 O O . GLY A 1 82 ? 40.805 -16.327 -2.294 1.00 85.69 82 GLY A O 1
ATOM 601 N N . SER A 1 83 ? 38.960 -17.613 -2.158 1.00 80.50 83 SER A N 1
ATOM 602 C CA . SER A 1 83 ? 38.014 -16.532 -1.847 1.00 80.50 83 SER A CA 1
ATOM 603 C C . SER A 1 83 ? 38.466 -15.722 -0.624 1.00 80.50 83 SER A C 1
ATOM 605 O O . SER A 1 83 ? 38.570 -14.503 -0.691 1.00 80.50 83 SER A O 1
ATOM 607 N N . ALA A 1 84 ? 38.881 -16.387 0.459 1.00 81.75 84 ALA A N 1
ATOM 608 C CA . ALA A 1 84 ? 39.410 -15.733 1.656 1.00 81.75 84 ALA A CA 1
ATOM 609 C C . ALA A 1 84 ? 40.669 -14.903 1.372 1.00 81.75 84 ALA A C 1
ATOM 611 O O . ALA A 1 84 ? 40.861 -13.834 1.947 1.00 81.75 84 ALA A O 1
ATOM 612 N N . ARG A 1 85 ? 41.547 -15.383 0.482 1.00 87.25 85 ARG A N 1
ATOM 613 C CA . ARG A 1 85 ? 42.764 -14.654 0.099 1.00 87.25 85 ARG A CA 1
ATOM 614 C C . ARG A 1 85 ? 42.421 -13.410 -0.722 1.00 87.25 85 ARG A C 1
ATOM 616 O O . ARG A 1 85 ? 43.084 -12.397 -0.541 1.00 87.25 85 ARG A O 1
ATOM 623 N N . ALA A 1 86 ? 41.405 -13.492 -1.579 1.00 77.19 86 ALA A N 1
ATOM 624 C CA . ALA A 1 86 ? 40.922 -12.371 -2.380 1.00 77.19 86 ALA A CA 1
ATOM 625 C C . ALA A 1 86 ? 40.140 -11.341 -1.545 1.00 77.19 86 ALA A C 1
ATOM 627 O O . ALA A 1 86 ? 40.299 -10.146 -1.758 1.00 77.19 86 ALA A O 1
ATOM 628 N N . MET A 1 87 ? 39.349 -11.788 -0.564 1.00 78.94 87 MET A N 1
ATOM 629 C CA . MET A 1 87 ? 38.502 -10.910 0.250 1.00 78.94 87 MET A CA 1
ATOM 630 C C . MET A 1 87 ? 39.248 -10.231 1.400 1.00 78.94 87 MET A C 1
ATOM 632 O O . MET A 1 87 ? 38.938 -9.092 1.724 1.00 78.94 87 MET A O 1
ATOM 636 N N . ARG A 1 88 ? 40.260 -10.867 2.007 1.00 84.81 88 ARG A N 1
ATOM 637 C CA . ARG A 1 88 ? 41.004 -10.275 3.140 1.00 84.81 88 ARG A CA 1
ATOM 638 C C . ARG A 1 88 ? 41.580 -8.877 2.860 1.00 84.81 88 ARG A C 1
ATOM 640 O O . ARG A 1 88 ? 41.437 -8.029 3.732 1.00 84.81 88 ARG A O 1
ATOM 647 N N . PRO A 1 89 ? 42.223 -8.595 1.709 1.00 77.25 89 PRO A N 1
ATOM 648 C CA . PRO A 1 89 ? 42.700 -7.248 1.396 1.00 77.25 89 PRO A CA 1
ATOM 649 C C . PRO A 1 89 ? 41.563 -6.237 1.247 1.00 77.25 89 PRO A C 1
ATOM 651 O O . PRO A 1 89 ? 41.728 -5.099 1.658 1.00 77.25 89 PRO A O 1
ATOM 654 N N . ILE A 1 90 ? 40.421 -6.666 0.699 1.00 75.56 90 ILE A N 1
ATOM 655 C CA . ILE A 1 90 ? 39.233 -5.830 0.500 1.00 75.56 90 ILE A CA 1
ATOM 656 C C . ILE A 1 90 ? 38.632 -5.458 1.857 1.00 75.56 90 ILE A C 1
ATOM 658 O O . ILE A 1 90 ? 38.450 -4.282 2.144 1.00 75.56 90 ILE A O 1
ATOM 662 N N . LEU A 1 91 ? 38.422 -6.449 2.727 1.00 76.62 91 LEU A N 1
ATOM 663 C CA . LEU A 1 91 ? 37.910 -6.238 4.082 1.00 76.62 91 LEU A CA 1
ATOM 664 C C . LEU A 1 91 ? 38.881 -5.430 4.948 1.00 76.62 91 LEU A C 1
ATOM 666 O O . LEU A 1 91 ? 38.441 -4.639 5.762 1.00 76.62 91 LEU A O 1
ATOM 670 N N . LYS A 1 92 ? 40.196 -5.590 4.749 1.00 79.19 92 LYS A N 1
ATOM 671 C CA . LYS A 1 92 ? 41.222 -4.788 5.432 1.00 79.19 92 LYS A CA 1
ATOM 672 C C . LYS A 1 92 ? 41.294 -3.342 4.916 1.00 79.19 92 LYS A C 1
ATOM 674 O O . LYS A 1 92 ? 41.731 -2.466 5.652 1.00 79.19 92 LYS A O 1
ATOM 679 N N . ALA A 1 93 ? 40.963 -3.113 3.645 1.00 72.94 93 ALA A N 1
ATOM 680 C CA . ALA A 1 93 ? 40.944 -1.787 3.027 1.00 72.94 93 ALA A CA 1
ATOM 681 C C . ALA A 1 93 ? 39.629 -1.037 3.282 1.00 72.94 93 ALA A C 1
ATOM 683 O O . ALA A 1 93 ? 39.595 0.184 3.155 1.00 72.94 93 ALA A O 1
ATOM 684 N N . CYS A 1 94 ? 38.566 -1.755 3.650 1.00 65.75 94 CYS A N 1
ATOM 685 C CA . CYS A 1 94 ? 37.386 -1.153 4.245 1.00 65.75 94 CYS A CA 1
ATOM 686 C C . CYS A 1 94 ? 37.764 -0.752 5.673 1.00 65.75 94 CYS A C 1
ATOM 688 O O . CYS A 1 94 ? 38.118 -1.641 6.449 1.00 65.75 94 CYS A O 1
ATOM 690 N N . PRO A 1 95 ? 37.756 0.542 6.029 1.00 55.03 95 PRO A N 1
ATOM 691 C CA . PRO A 1 95 ? 37.912 0.908 7.424 1.00 55.03 95 PRO A CA 1
ATOM 692 C C . PRO A 1 95 ? 36.802 0.199 8.205 1.00 55.03 95 PRO A C 1
ATOM 694 O O . PRO A 1 95 ? 35.635 0.262 7.807 1.00 55.03 95 PRO A O 1
ATOM 697 N N . ASP A 1 96 ? 37.169 -0.491 9.291 1.00 54.03 96 ASP A N 1
ATOM 698 C CA . ASP A 1 96 ? 36.205 -0.694 10.373 1.00 54.03 96 ASP A CA 1
ATOM 699 C C . ASP A 1 96 ? 35.641 0.704 10.647 1.00 54.03 96 ASP A C 1
ATOM 701 O O . ASP A 1 96 ? 36.447 1.642 10.707 1.00 54.03 96 ASP A O 1
ATOM 705 N N . PRO A 1 97 ? 34.315 0.906 10.690 1.00 46.75 97 PRO A N 1
ATOM 706 C CA . PRO A 1 97 ? 33.785 2.207 11.055 1.00 46.75 97 PRO A CA 1
ATOM 707 C C . PRO A 1 97 ? 34.402 2.552 12.408 1.00 46.75 97 PRO A C 1
ATOM 709 O O . PRO A 1 97 ? 34.102 1.900 13.409 1.00 46.75 97 PRO A O 1
ATOM 712 N N . ASP A 1 98 ? 35.351 3.492 12.399 1.00 38.16 98 ASP A N 1
ATOM 713 C CA . ASP A 1 98 ? 36.058 3.906 13.598 1.00 38.16 98 ASP A CA 1
ATOM 714 C C . ASP A 1 98 ? 34.965 4.353 14.561 1.00 38.16 98 ASP A C 1
ATOM 716 O O . ASP A 1 98 ? 34.236 5.308 14.287 1.00 38.16 98 ASP A O 1
ATOM 720 N N . LEU A 1 99 ? 34.824 3.649 15.684 1.00 44.72 99 LEU A N 1
ATOM 721 C CA . LEU A 1 99 ? 33.873 4.017 16.736 1.00 44.72 99 LEU A CA 1
ATOM 722 C C . LEU A 1 99 ? 34.186 5.411 17.322 1.00 44.72 99 LEU A C 1
ATOM 724 O O . LEU A 1 99 ? 33.425 5.911 18.145 1.00 44.72 99 LEU A O 1
ATOM 728 N N . GLU A 1 100 ? 35.297 6.025 16.902 1.00 44.62 100 GLU A N 1
ATOM 729 C CA . GLU A 1 100 ? 35.884 7.236 17.458 1.00 44.62 100 GLU A CA 1
ATOM 730 C C . GLU A 1 100 ? 36.543 8.131 16.380 1.00 44.62 100 GLU A C 1
ATOM 732 O O . GLU A 1 100 ? 37.580 8.741 16.619 1.00 44.62 100 GLU A O 1
ATOM 737 N N . TRP A 1 101 ? 35.979 8.216 15.168 1.00 42.06 101 TRP A N 1
ATOM 738 C CA . TRP A 1 101 ? 36.486 9.149 14.150 1.00 42.06 101 TRP A CA 1
ATOM 739 C C . TRP A 1 101 ? 36.217 10.615 14.554 1.00 42.06 101 TRP A C 1
ATOM 741 O O . TRP A 1 101 ? 35.065 11.054 14.582 1.00 42.06 101 TRP A O 1
ATOM 751 N N . ASP A 1 102 ? 37.279 11.377 14.854 1.00 47.75 102 ASP A N 1
ATOM 752 C CA . ASP A 1 102 ? 37.237 12.826 15.105 1.00 47.75 102 ASP A CA 1
ATOM 753 C C . ASP A 1 102 ? 37.362 13.600 13.769 1.00 47.75 102 ASP A C 1
ATOM 755 O O . ASP A 1 102 ? 38.365 13.465 13.057 1.00 47.75 102 ASP A O 1
ATOM 759 N N . PRO A 1 103 ? 36.385 14.456 13.406 1.00 45.06 103 PRO A N 1
ATOM 760 C CA . PRO A 1 103 ? 36.402 15.234 12.164 1.00 45.06 103 PRO A CA 1
ATOM 761 C C . PRO A 1 103 ? 37.615 16.162 11.982 1.00 45.06 103 PRO A C 1
ATOM 763 O O . PRO A 1 103 ? 37.821 16.691 10.886 1.00 45.06 103 PRO A O 1
ATOM 766 N N . SER A 1 104 ? 38.393 16.413 13.037 1.00 53.94 104 SER A N 1
ATOM 767 C CA . SER A 1 104 ? 39.569 17.285 13.000 1.00 53.94 104 SER A CA 1
ATOM 768 C C . SER A 1 104 ? 40.831 16.642 12.404 1.00 53.94 104 SER A C 1
ATOM 770 O O . SER A 1 104 ? 41.769 17.371 12.072 1.00 53.94 104 SER A O 1
ATOM 772 N N . ASP A 1 105 ? 40.833 15.328 12.154 1.00 48.62 105 ASP A N 1
ATOM 773 C CA . ASP A 1 105 ? 42.003 14.584 11.656 1.00 48.62 105 ASP A CA 1
ATOM 774 C C . ASP A 1 105 ? 42.140 14.531 10.116 1.00 48.62 105 ASP A C 1
ATOM 776 O O . ASP A 1 105 ? 43.026 13.863 9.572 1.00 48.62 105 ASP A O 1
ATOM 780 N N . ALA A 1 106 ? 41.304 15.255 9.363 1.00 48.97 106 ALA A N 1
ATOM 781 C CA . ALA A 1 106 ? 41.401 15.295 7.902 1.00 48.97 106 ALA A CA 1
ATOM 782 C C . ALA A 1 106 ? 42.598 16.157 7.417 1.00 48.97 106 ALA A C 1
ATOM 784 O O . ALA A 1 106 ? 42.703 17.333 7.780 1.00 48.97 106 ALA A O 1
ATOM 785 N N . PRO A 1 107 ? 43.493 15.643 6.545 1.00 41.59 107 PRO A N 1
ATOM 786 C CA . PRO A 1 107 ? 44.649 16.402 6.078 1.00 41.59 107 PRO A CA 1
ATOM 787 C C . PRO A 1 107 ? 44.233 17.555 5.152 1.00 41.59 107 PRO A C 1
ATOM 789 O O . PRO A 1 107 ? 43.647 17.364 4.085 1.00 41.59 107 PRO A O 1
ATOM 792 N N . ALA A 1 108 ? 44.587 18.776 5.555 1.00 42.66 108 ALA A N 1
ATOM 793 C CA . ALA A 1 108 ? 44.326 19.995 4.801 1.00 42.66 108 ALA A CA 1
ATOM 794 C C . ALA A 1 108 ? 45.247 20.096 3.573 1.00 42.66 108 ALA A C 1
ATOM 796 O O . ALA A 1 108 ? 46.424 20.435 3.690 1.00 42.66 108 ALA A O 1
ATOM 797 N N . GLY A 1 109 ? 44.709 19.836 2.379 1.00 47.94 109 GLY A N 1
ATOM 798 C CA . GLY A 1 109 ? 45.459 20.066 1.143 1.00 47.94 109 GLY A CA 1
ATOM 799 C C . GLY A 1 109 ? 44.845 19.482 -0.125 1.00 47.94 109 GLY A C 1
ATOM 800 O O . GLY A 1 109 ? 45.442 18.606 -0.737 1.00 47.94 109 GLY A O 1
ATOM 801 N N . SER A 1 110 ? 43.689 19.989 -0.558 1.00 33.38 110 SER A N 1
ATOM 802 C CA . SER A 1 110 ? 43.155 19.753 -1.908 1.00 33.38 110 SER A CA 1
ATOM 803 C C . SER A 1 110 ? 42.487 21.033 -2.417 1.00 33.38 110 SER A C 1
ATOM 805 O O . SER A 1 110 ? 41.314 21.308 -2.174 1.00 33.38 110 SER A O 1
ATOM 807 N N . THR A 1 111 ? 43.273 21.892 -3.064 1.00 43.41 111 THR A N 1
ATOM 808 C CA . THR A 1 111 ? 42.793 23.133 -3.682 1.00 43.41 111 THR A CA 1
ATOM 809 C C . THR A 1 111 ? 42.187 22.808 -5.045 1.00 43.41 111 THR A C 1
ATOM 811 O O . THR A 1 111 ? 42.925 22.729 -6.024 1.00 43.41 111 THR A O 1
ATOM 814 N N . ASN A 1 112 ? 40.878 22.538 -5.064 1.00 43.09 112 ASN A N 1
ATOM 815 C CA . ASN A 1 112 ? 39.909 22.740 -6.167 1.00 43.09 112 ASN A CA 1
ATOM 816 C C . ASN A 1 112 ? 38.572 22.003 -5.935 1.00 43.09 112 ASN A C 1
ATOM 818 O O . ASN A 1 112 ? 37.777 21.859 -6.861 1.00 43.09 112 ASN A O 1
ATOM 822 N N . GLN A 1 113 ? 38.286 21.569 -4.709 1.00 40.09 113 GLN A N 1
ATOM 823 C CA . GLN A 1 113 ? 36.968 21.068 -4.329 1.00 40.09 113 GLN A CA 1
ATOM 824 C C . GLN A 1 113 ? 36.177 22.225 -3.691 1.00 40.09 113 GLN A C 1
ATOM 826 O O . GLN A 1 113 ? 36.763 22.950 -2.876 1.00 40.09 113 GLN A O 1
ATOM 831 N N . PRO A 1 114 ? 34.899 22.470 -4.054 1.00 35.62 114 PRO A N 1
ATOM 832 C CA . PRO A 1 114 ? 34.061 23.379 -3.278 1.00 35.62 114 PRO A CA 1
ATOM 833 C C . PRO A 1 114 ? 34.123 22.952 -1.808 1.00 35.62 114 PRO A C 1
ATOM 835 O O . PRO A 1 114 ? 34.211 21.762 -1.500 1.00 35.62 114 PRO A O 1
ATOM 838 N N . SER A 1 115 ? 34.184 23.922 -0.894 1.00 43.38 115 SER A N 1
ATOM 839 C CA . SER A 1 115 ? 34.324 23.632 0.531 1.00 43.38 115 SER A CA 1
ATOM 840 C C . SER A 1 115 ? 33.213 22.672 0.960 1.00 43.38 115 SER A C 1
ATOM 842 O O . SER A 1 115 ? 32.037 22.972 0.762 1.00 43.38 115 SER A O 1
ATOM 844 N N . ALA A 1 116 ? 33.579 21.533 1.557 1.00 48.09 116 ALA A N 1
ATOM 845 C CA . ALA A 1 116 ? 32.648 20.461 1.930 1.00 48.09 116 ALA A CA 1
ATOM 846 C C . ALA A 1 116 ? 31.423 20.963 2.730 1.00 48.09 116 ALA A C 1
ATOM 848 O O . ALA A 1 116 ? 30.340 20.394 2.650 1.00 48.09 116 ALA A O 1
ATOM 849 N N . GLY A 1 117 ? 31.561 22.085 3.447 1.00 43.16 117 GLY A N 1
ATOM 850 C CA . GLY A 1 117 ? 30.464 22.727 4.172 1.00 43.16 117 GLY A CA 1
ATOM 851 C C . GLY A 1 117 ? 29.387 23.400 3.306 1.00 43.16 117 GLY A C 1
ATOM 852 O O . GLY A 1 117 ? 28.256 23.513 3.762 1.00 43.16 117 GLY A O 1
ATOM 853 N N . ALA A 1 118 ? 29.680 23.846 2.080 1.00 42.91 118 ALA A N 1
ATOM 854 C CA . ALA A 1 118 ? 28.680 24.489 1.217 1.00 42.91 118 ALA A CA 1
ATOM 855 C C . ALA A 1 118 ? 27.757 23.466 0.530 1.00 42.91 118 ALA A C 1
ATOM 857 O O . ALA A 1 118 ? 26.566 23.724 0.360 1.00 42.91 118 ALA A O 1
ATOM 858 N N . GLU A 1 119 ? 28.298 22.296 0.186 1.00 48.28 119 GLU A N 1
ATOM 859 C CA . GLU A 1 119 ? 27.557 21.188 -0.430 1.00 48.28 119 GLU A CA 1
ATOM 860 C C . GLU A 1 119 ? 26.643 20.505 0.605 1.00 48.28 119 GLU A C 1
ATOM 862 O O . GLU A 1 119 ? 25.436 20.419 0.394 1.00 48.28 119 GLU A O 1
ATOM 867 N N . LEU A 1 120 ? 27.157 20.225 1.812 1.00 51.69 120 LEU A N 1
ATOM 868 C CA . LEU A 1 120 ? 26.378 19.672 2.935 1.00 51.69 120 LEU A CA 1
ATOM 869 C C . LEU A 1 120 ? 25.183 20.549 3.362 1.00 51.69 120 LEU A C 1
ATOM 871 O O . LEU A 1 120 ? 24.133 20.033 3.754 1.00 51.69 120 LEU A O 1
ATOM 875 N N . VAL A 1 121 ? 25.317 21.879 3.294 1.00 52.69 121 VAL A N 1
ATOM 876 C CA . VAL A 1 121 ? 24.214 22.814 3.589 1.00 52.69 121 VAL A CA 1
ATOM 877 C C . VAL A 1 121 ? 23.168 22.806 2.470 1.00 52.69 121 VAL A C 1
ATOM 879 O O . VAL A 1 121 ? 21.975 22.923 2.751 1.00 52.69 121 VAL A O 1
ATOM 882 N N . SER A 1 122 ? 23.584 22.628 1.212 1.00 55.75 122 SER A N 1
ATOM 883 C CA . SER A 1 122 ? 22.659 22.471 0.085 1.00 55.75 122 SER A CA 1
ATOM 884 C C . SER A 1 122 ? 21.884 21.152 0.163 1.00 55.75 122 SER A C 1
ATOM 886 O O . SER A 1 122 ? 20.687 21.146 -0.115 1.00 55.75 122 SER A O 1
ATOM 888 N N . ASP A 1 123 ? 22.533 20.065 0.577 1.00 60.69 123 ASP A N 1
ATOM 889 C CA . ASP A 1 123 ? 21.930 18.727 0.630 1.00 60.69 123 ASP A CA 1
ATOM 890 C C . ASP A 1 123 ? 20.910 18.604 1.767 1.00 60.69 123 ASP A C 1
ATOM 892 O O . ASP A 1 123 ? 19.791 18.118 1.572 1.00 60.69 123 ASP A O 1
ATOM 896 N N . ARG A 1 124 ? 21.242 19.148 2.948 1.00 62.59 124 ARG A N 1
ATOM 897 C CA . ARG A 1 124 ? 20.284 19.274 4.058 1.00 62.59 124 ARG A CA 1
ATOM 898 C C . ARG A 1 124 ? 19.053 20.078 3.660 1.00 62.59 124 ARG A C 1
ATOM 900 O O . ARG A 1 124 ? 17.952 19.738 4.086 1.00 62.59 124 ARG A O 1
ATOM 907 N N . ASN A 1 125 ? 19.223 21.113 2.839 1.00 71.12 125 ASN A N 1
ATOM 908 C CA . ASN A 1 125 ? 18.108 21.943 2.409 1.00 71.12 125 ASN A CA 1
ATOM 909 C C . ASN A 1 125 ? 17.119 21.173 1.531 1.00 71.12 125 ASN A C 1
ATOM 911 O O . ASN A 1 125 ? 15.928 21.397 1.669 1.00 71.12 125 ASN A O 1
ATOM 915 N N . GLU A 1 126 ? 17.542 20.250 0.673 1.00 71.12 126 GLU A N 1
ATOM 916 C CA . GLU A 1 126 ? 16.614 19.578 -0.250 1.00 71.12 126 GLU A CA 1
ATOM 917 C C . GLU A 1 126 ? 15.761 18.495 0.420 1.00 71.12 126 GLU A C 1
ATOM 919 O O . GLU A 1 126 ? 14.545 18.418 0.203 1.00 71.12 126 GLU A O 1
ATOM 924 N N . ILE A 1 127 ? 16.369 17.723 1.322 1.00 74.12 127 ILE A N 1
ATOM 925 C CA . ILE A 1 127 ? 15.644 16.790 2.192 1.00 74.12 127 ILE A CA 1
ATOM 926 C C . ILE A 1 127 ? 14.697 17.575 3.109 1.00 74.12 127 ILE A C 1
ATOM 928 O O . ILE A 1 127 ? 13.510 17.256 3.187 1.00 74.12 127 ILE A O 1
ATOM 932 N N . ALA A 1 128 ? 15.174 18.666 3.718 1.00 79.44 128 ALA A N 1
ATOM 933 C CA . ALA A 1 128 ? 14.338 19.576 4.498 1.00 79.44 128 ALA A CA 1
ATOM 934 C C . ALA A 1 128 ? 13.156 20.122 3.682 1.00 79.44 128 ALA A C 1
ATOM 936 O O . ALA A 1 128 ? 12.028 20.122 4.164 1.00 79.44 128 ALA A O 1
ATOM 937 N N . GLN A 1 129 ? 13.375 20.544 2.433 1.00 80.56 129 GLN A N 1
ATOM 938 C CA . GLN A 1 129 ? 12.305 21.016 1.550 1.00 80.56 129 GLN A CA 1
ATOM 939 C C . GLN A 1 129 ? 11.277 19.921 1.249 1.00 80.56 129 GLN A C 1
ATOM 941 O O . GLN A 1 129 ? 10.101 20.230 1.084 1.00 80.56 129 GLN A O 1
ATOM 946 N N . THR A 1 130 ? 11.681 18.650 1.205 1.00 82.38 130 THR A N 1
ATOM 947 C CA . THR A 1 130 ? 10.746 17.528 1.025 1.00 82.38 130 THR A CA 1
ATOM 948 C C . THR A 1 130 ? 9.802 17.411 2.209 1.00 82.38 130 THR A C 1
ATOM 950 O O . THR A 1 130 ? 8.591 17.411 2.006 1.00 82.38 130 THR A O 1
ATOM 953 N N . PHE A 1 131 ? 10.329 17.459 3.434 1.00 84.81 131 PHE A N 1
ATOM 954 C CA . PHE A 1 131 ? 9.492 17.542 4.628 1.00 84.81 131 PHE A CA 1
ATOM 955 C C . PHE A 1 131 ? 8.614 18.797 4.623 1.00 84.81 131 PHE A C 1
ATOM 957 O O . PHE A 1 131 ? 7.416 18.697 4.853 1.00 84.81 131 PHE A O 1
ATOM 964 N N . LEU A 1 132 ? 9.154 19.978 4.307 1.00 82.62 132 LEU A N 1
ATOM 965 C CA . LEU A 1 132 ? 8.376 21.225 4.309 1.00 82.62 132 LEU A CA 1
ATOM 966 C C . LEU A 1 132 ? 7.222 21.218 3.297 1.00 82.62 132 LEU A C 1
ATOM 968 O O . LEU A 1 132 ? 6.154 21.748 3.597 1.00 82.62 132 LEU A O 1
ATOM 972 N N . ARG A 1 133 ? 7.412 20.606 2.122 1.00 81.50 133 ARG A N 1
ATOM 973 C CA . ARG A 1 133 ? 6.348 20.433 1.118 1.00 81.50 133 ARG A CA 1
ATOM 974 C C . ARG A 1 133 ? 5.252 19.485 1.590 1.00 81.50 133 ARG A C 1
ATOM 976 O O . ARG A 1 133 ? 4.094 19.705 1.261 1.00 81.50 133 ARG A O 1
ATOM 983 N N . GLN A 1 134 ? 5.621 18.474 2.368 1.00 81.50 134 GLN A N 1
ATOM 984 C CA . GLN A 1 134 ? 4.733 17.409 2.826 1.00 81.50 134 GLN A CA 1
ATOM 985 C C . GLN A 1 134 ? 4.267 17.618 4.277 1.00 81.50 134 GLN A C 1
ATOM 987 O O . GLN A 1 134 ? 4.116 16.683 5.059 1.00 81.50 134 GLN A O 1
ATOM 992 N N . ASN A 1 135 ? 4.068 18.880 4.669 1.00 85.00 135 ASN A N 1
ATOM 993 C CA . ASN A 1 135 ? 3.615 19.264 6.010 1.00 85.00 135 ASN A CA 1
ATOM 994 C C . ASN A 1 135 ? 4.414 18.594 7.148 1.00 85.00 135 ASN A C 1
ATOM 996 O O . ASN A 1 135 ? 3.866 18.087 8.126 1.00 85.00 135 ASN A O 1
ATOM 1000 N N . CYS A 1 136 ? 5.736 18.585 6.991 1.00 90.00 136 CYS A N 1
ATOM 1001 C CA . CYS A 1 136 ? 6.718 18.027 7.914 1.00 90.00 136 CYS A CA 1
ATOM 1002 C C . CYS A 1 136 ? 6.682 16.504 8.087 1.00 90.00 136 CYS A C 1
ATOM 1004 O O . CYS A 1 136 ? 7.328 15.993 9.000 1.00 90.00 136 CYS A O 1
ATOM 1006 N N . VAL A 1 137 ? 6.004 15.772 7.202 1.00 85.25 137 VAL A N 1
ATOM 1007 C CA . VAL A 1 137 ? 5.969 14.304 7.171 1.00 85.25 137 VAL A CA 1
ATOM 1008 C C . VAL A 1 137 ? 6.445 13.825 5.806 1.00 85.25 137 VAL A C 1
ATOM 1010 O O . VAL A 1 137 ? 6.064 14.404 4.812 1.00 85.25 137 VAL A O 1
ATOM 1013 N N . ALA A 1 138 ? 7.273 12.792 5.719 1.00 83.38 138 ALA A N 1
ATOM 1014 C CA . ALA A 1 138 ? 7.659 12.205 4.438 1.00 83.38 138 ALA A CA 1
ATOM 1015 C C . ALA A 1 138 ? 7.805 10.690 4.571 1.00 83.38 138 ALA A C 1
ATOM 1017 O O . ALA A 1 138 ? 8.348 10.187 5.557 1.00 83.38 138 ALA A O 1
ATOM 1018 N N . THR A 1 139 ? 7.330 9.961 3.571 1.00 83.38 139 THR A N 1
ATOM 1019 C CA . THR A 1 139 ? 7.577 8.524 3.428 1.00 83.38 139 THR A CA 1
ATOM 1020 C C . THR A 1 139 ? 8.994 8.266 2.919 1.00 83.38 139 THR A C 1
ATOM 1022 O O . THR A 1 139 ? 9.613 9.121 2.282 1.00 83.38 139 THR A O 1
ATOM 1025 N N . GLU A 1 140 ? 9.514 7.062 3.148 1.00 79.69 140 GLU A N 1
ATOM 1026 C CA . GLU A 1 140 ? 10.807 6.637 2.596 1.00 79.69 140 GLU A CA 1
ATOM 1027 C C . GLU A 1 140 ? 10.855 6.785 1.067 1.00 79.69 140 GLU A C 1
ATOM 1029 O O . GLU A 1 140 ? 11.853 7.253 0.524 1.00 79.69 140 GLU A O 1
ATOM 1034 N N . SER A 1 141 ? 9.753 6.471 0.377 1.00 74.75 141 SER A N 1
ATOM 1035 C CA . SER A 1 141 ? 9.650 6.603 -1.082 1.00 74.75 141 SER A CA 1
ATOM 1036 C C . SER A 1 141 ? 9.734 8.058 -1.551 1.00 74.75 141 SER A C 1
ATOM 1038 O O . SER A 1 141 ? 10.398 8.344 -2.544 1.00 74.75 141 SER A O 1
ATOM 1040 N N . GLU A 1 142 ? 9.115 8.999 -0.835 1.00 81.38 142 GLU A N 1
ATOM 1041 C CA . GLU A 1 142 ? 9.197 10.430 -1.164 1.00 81.38 142 GLU A CA 1
ATOM 1042 C C . GLU A 1 142 ? 10.588 11.005 -0.901 1.00 81.38 142 GLU A C 1
ATOM 1044 O O . GLU A 1 142 ? 11.090 11.801 -1.696 1.00 81.38 142 GLU A O 1
ATOM 1049 N N . LEU A 1 143 ? 11.230 10.586 0.192 1.00 82.81 143 LEU A N 1
ATOM 1050 C CA . LEU A 1 143 ? 12.611 10.963 0.478 1.00 82.81 143 LEU A CA 1
ATOM 1051 C C . LEU A 1 143 ? 13.557 10.409 -0.590 1.00 82.81 143 LEU A C 1
ATOM 1053 O O . LEU A 1 143 ? 14.427 11.129 -1.076 1.00 82.81 143 LEU A O 1
ATOM 1057 N N . PHE A 1 144 ? 13.353 9.159 -1.004 1.00 76.38 144 PHE A N 1
ATOM 1058 C CA . PHE A 1 144 ? 14.111 8.541 -2.085 1.00 76.38 144 PHE A CA 1
ATOM 1059 C C . PHE A 1 144 ? 13.896 9.258 -3.423 1.00 76.38 144 PHE A C 1
ATOM 1061 O O . PHE A 1 144 ? 14.848 9.494 -4.166 1.00 76.38 144 PHE A O 1
ATOM 1068 N N . GLU A 1 145 ? 12.665 9.665 -3.724 1.00 77.19 145 GLU A N 1
ATOM 1069 C CA . GLU A 1 145 ? 12.364 10.420 -4.936 1.00 77.19 145 GLU A CA 1
ATOM 1070 C C . GLU A 1 145 ? 13.020 11.804 -4.930 1.00 77.19 145 GLU A C 1
ATOM 1072 O O . GLU A 1 145 ? 13.560 12.229 -5.950 1.00 77.19 145 GLU A O 1
ATOM 1077 N N . ALA A 1 146 ? 13.037 12.491 -3.787 1.00 77.69 146 ALA A N 1
ATOM 1078 C CA . ALA A 1 146 ? 13.716 13.776 -3.646 1.00 77.69 146 ALA A CA 1
ATOM 1079 C C . ALA A 1 146 ? 15.230 13.656 -3.881 1.00 77.69 146 ALA A C 1
ATOM 1081 O O . ALA A 1 146 ? 15.812 14.448 -4.623 1.00 77.69 146 ALA A O 1
ATOM 1082 N N . VAL A 1 147 ? 15.852 12.617 -3.315 1.00 75.38 147 VAL A N 1
ATOM 1083 C CA . VAL A 1 147 ? 17.256 12.247 -3.565 1.00 75.38 147 VAL A CA 1
ATOM 1084 C C . VAL A 1 147 ? 17.469 12.026 -5.070 1.00 75.38 147 VAL A C 1
ATOM 1086 O O . VAL A 1 147 ? 18.380 12.593 -5.674 1.00 75.38 147 VAL A O 1
ATOM 1089 N N . ARG A 1 148 ? 16.587 11.256 -5.715 1.00 74.50 148 ARG A N 1
ATOM 1090 C CA . ARG A 1 148 ? 16.679 10.942 -7.146 1.00 74.50 148 ARG A CA 1
ATOM 1091 C C . ARG A 1 148 ? 16.526 12.176 -8.034 1.00 74.50 148 ARG A C 1
ATOM 1093 O O . ARG A 1 148 ? 17.241 12.325 -9.016 1.00 74.50 148 ARG A O 1
ATOM 1100 N N . GLN A 1 149 ? 15.611 13.084 -7.714 1.00 75.12 149 GLN A N 1
ATOM 1101 C CA . GLN A 1 149 ? 15.417 14.311 -8.494 1.00 75.12 149 GLN A CA 1
ATOM 1102 C C . GLN A 1 149 ? 16.639 15.228 -8.436 1.00 75.12 149 GLN A C 1
ATOM 1104 O O . GLN A 1 149 ? 16.979 15.855 -9.440 1.00 75.12 149 GLN A O 1
ATOM 1109 N N . ARG A 1 150 ? 17.322 15.267 -7.288 1.00 71.25 150 ARG A N 1
ATOM 1110 C CA . ARG A 1 150 ? 18.523 16.077 -7.091 1.00 71.25 150 ARG A CA 1
ATOM 1111 C C . ARG A 1 150 ? 19.745 15.508 -7.799 1.00 71.25 150 ARG A C 1
ATOM 1113 O O . ARG A 1 150 ? 20.426 16.226 -8.528 1.00 71.25 150 ARG A O 1
ATOM 1120 N N . TRP A 1 151 ? 20.034 14.233 -7.564 1.00 67.56 151 TRP A N 1
ATOM 1121 C CA . TRP A 1 151 ? 21.272 13.597 -8.023 1.00 67.56 151 TRP A CA 1
ATOM 1122 C C . TRP A 1 151 ? 21.104 12.788 -9.318 1.00 67.56 151 TRP A C 1
ATOM 1124 O O . TRP A 1 151 ? 22.076 12.251 -9.843 1.00 67.56 151 TRP A O 1
ATOM 1134 N N . GLY A 1 152 ? 19.891 12.742 -9.875 1.00 73.12 152 GLY A N 1
ATOM 1135 C CA . GLY A 1 152 ? 19.558 11.970 -11.066 1.00 73.12 152 GLY A CA 1
ATOM 1136 C C . GLY A 1 152 ? 19.367 10.482 -10.764 1.00 73.12 152 GLY A C 1
ATOM 1137 O O . GLY A 1 152 ? 18.890 10.083 -9.703 1.00 73.12 152 GLY A O 1
ATOM 1138 N N . SER A 1 153 ? 19.723 9.630 -11.726 1.00 58.50 153 SER A N 1
ATOM 1139 C CA . SER A 1 153 ? 19.744 8.177 -11.538 1.00 58.50 153 SER A CA 1
ATOM 1140 C C . SER A 1 153 ? 20.625 7.813 -10.334 1.00 58.50 153 SER A C 1
ATOM 1142 O O . SER A 1 153 ? 21.851 7.841 -10.416 1.00 58.50 153 SER A O 1
ATOM 1144 N N . ILE A 1 154 ? 20.000 7.396 -9.228 1.00 50.75 154 ILE A N 1
ATOM 1145 C CA . ILE A 1 154 ? 20.687 6.748 -8.093 1.00 50.75 154 ILE A CA 1
ATOM 1146 C C . ILE A 1 154 ? 21.345 5.421 -8.547 1.00 50.75 154 ILE A C 1
ATOM 1148 O O . ILE A 1 154 ? 22.186 4.851 -7.859 1.00 50.75 154 ILE A O 1
ATOM 1152 N N . GLY A 1 155 ? 20.991 4.922 -9.739 1.00 46.00 155 GLY A N 1
ATOM 1153 C CA . GLY A 1 155 ? 21.676 3.799 -10.376 1.00 46.00 155 GLY A CA 1
ATOM 1154 C C . GLY A 1 155 ? 23.107 4.122 -10.818 1.00 46.00 155 GLY A C 1
ATOM 1155 O O . GLY A 1 155 ? 23.935 3.215 -10.828 1.00 46.00 155 GLY A O 1
ATOM 1156 N N . ASP A 1 156 ? 23.408 5.389 -11.126 1.00 39.25 156 ASP A N 1
ATOM 1157 C CA . ASP A 1 156 ? 24.743 5.839 -11.556 1.00 39.25 156 ASP A CA 1
ATOM 1158 C C . ASP A 1 156 ? 25.487 6.598 -10.445 1.00 39.25 156 ASP A C 1
ATOM 1160 O O . ASP A 1 156 ? 26.712 6.528 -10.343 1.00 39.25 156 ASP A O 1
ATOM 1164 N N . ALA A 1 157 ? 24.750 7.294 -9.575 1.00 37.69 157 ALA A N 1
ATOM 1165 C CA . ALA A 1 157 ? 25.262 7.873 -8.341 1.00 37.69 157 ALA A CA 1
ATOM 1166 C C . ALA A 1 157 ? 24.922 6.928 -7.184 1.00 37.69 157 ALA A C 1
ATOM 1168 O O . ALA A 1 157 ? 23.790 6.923 -6.718 1.00 37.69 157 ALA A O 1
ATOM 1169 N N . HIS A 1 158 ? 25.893 6.125 -6.741 1.00 48.72 158 HIS A N 1
ATOM 1170 C CA . HIS A 1 158 ? 25.805 5.131 -5.660 1.00 48.72 158 HIS A CA 1
ATOM 1171 C C . HIS A 1 158 ? 25.388 5.712 -4.285 1.00 48.72 158 HIS A C 1
ATOM 1173 O O . HIS A 1 158 ? 26.142 5.651 -3.314 1.00 48.72 158 HIS A O 1
ATOM 1179 N N . ALA A 1 159 ? 24.192 6.285 -4.176 1.00 41.31 159 ALA A N 1
ATOM 1180 C CA . ALA A 1 159 ? 23.672 6.907 -2.971 1.00 41.31 159 ALA A CA 1
ATOM 1181 C C . ALA A 1 159 ? 22.828 5.898 -2.181 1.00 41.31 159 ALA A C 1
ATOM 1183 O O . ALA A 1 159 ? 21.856 5.334 -2.682 1.00 41.31 159 ALA A O 1
ATOM 1184 N N . ALA A 1 160 ? 23.190 5.677 -0.919 1.00 44.69 160 ALA A N 1
ATOM 1185 C CA . ALA A 1 160 ? 22.295 5.082 0.062 1.00 44.69 160 ALA A CA 1
ATOM 1186 C C . ALA A 1 160 ? 21.650 6.226 0.846 1.00 44.69 160 ALA A C 1
ATOM 1188 O O . ALA A 1 160 ? 22.366 7.021 1.457 1.00 44.69 160 ALA A O 1
ATOM 1189 N N . LEU A 1 161 ? 20.316 6.312 0.854 1.00 42.34 161 LEU A N 1
ATOM 1190 C CA . LEU A 1 161 ? 19.628 7.189 1.797 1.00 42.34 161 LEU A CA 1
ATOM 1191 C C . LEU A 1 161 ? 19.788 6.573 3.188 1.00 42.34 161 LEU A C 1
ATOM 1193 O O . LEU A 1 161 ? 19.070 5.665 3.597 1.00 42.34 161 LEU A O 1
ATOM 1197 N N . ARG A 1 162 ? 20.821 7.031 3.883 1.00 45.88 162 ARG A N 1
ATOM 1198 C CA . ARG A 1 162 ? 21.156 6.635 5.238 1.00 45.88 162 ARG A CA 1
ATOM 1199 C C . ARG A 1 162 ? 20.545 7.701 6.175 1.00 45.88 162 ARG A C 1
ATOM 1201 O O . ARG A 1 162 ? 21.097 8.789 6.275 1.00 45.88 162 ARG A O 1
ATOM 1208 N N . ILE A 1 163 ? 19.454 7.402 6.894 1.00 47.66 163 ILE A N 1
ATOM 1209 C CA . ILE A 1 163 ? 18.944 8.263 7.988 1.00 47.66 163 ILE A CA 1
ATOM 1210 C C . ILE A 1 163 ? 19.509 7.745 9.329 1.00 47.66 163 ILE A C 1
ATOM 1212 O O . ILE A 1 163 ? 18.975 6.804 9.904 1.00 47.66 163 ILE A O 1
ATOM 1216 N N . TRP A 1 164 ? 20.621 8.314 9.807 1.00 46.31 164 TRP A N 1
ATOM 1217 C CA . TRP A 1 164 ? 21.351 7.893 11.024 1.00 46.31 164 TRP A CA 1
ATOM 1218 C C . TRP A 1 164 ? 21.716 9.159 11.768 1.00 46.31 164 TRP A C 1
ATOM 1220 O O . TRP A 1 164 ? 22.176 10.126 11.158 1.00 46.31 164 TRP A O 1
ATOM 1230 N N . GLY A 1 165 ? 21.525 9.153 13.082 1.00 37.09 165 GLY A N 1
ATOM 1231 C CA . GLY A 1 165 ? 21.984 10.235 13.935 1.00 37.09 165 GLY A CA 1
ATOM 1232 C C . GLY A 1 165 ? 23.413 10.009 14.395 1.00 37.09 165 GLY A C 1
ATOM 1233 O O . GLY A 1 165 ? 23.624 9.637 15.538 1.00 37.09 165 GLY A O 1
ATOM 1234 N N . GLU A 1 166 ? 24.390 10.223 13.515 1.00 37.72 166 GLU A N 1
ATOM 1235 C CA . GLU A 1 166 ? 25.809 10.253 13.920 1.00 37.72 166 GLU A CA 1
ATOM 1236 C C . GLU A 1 166 ? 26.215 11.626 14.482 1.00 37.72 166 GLU A C 1
ATOM 1238 O O . GLU A 1 166 ? 27.259 11.774 15.110 1.00 37.72 166 GLU A O 1
ATOM 1243 N N . THR A 1 167 ? 25.358 12.643 14.338 1.00 42.25 167 THR A N 1
ATOM 1244 C CA . THR A 1 167 ? 25.468 13.874 15.127 1.00 42.25 167 THR A CA 1
ATOM 1245 C C . THR A 1 167 ? 24.717 13.678 16.447 1.00 42.25 167 THR A C 1
ATOM 1247 O O . THR A 1 167 ? 23.528 13.344 16.391 1.00 42.25 167 THR A O 1
ATOM 1250 N N . PRO A 1 168 ? 25.333 13.918 17.622 1.00 44.06 168 PRO A N 1
ATOM 1251 C CA . PRO A 1 168 ? 24.597 14.006 18.880 1.00 44.06 168 PRO A CA 1
ATOM 1252 C C . PRO A 1 168 ? 23.403 14.961 18.710 1.00 44.06 168 PRO A C 1
ATOM 1254 O O . PRO A 1 168 ? 23.600 16.138 18.409 1.00 44.06 168 PRO A O 1
ATOM 1257 N N . GLY A 1 169 ? 22.178 14.436 18.826 1.00 48.19 169 GLY A N 1
ATOM 1258 C CA . GLY A 1 169 ? 20.925 15.188 18.669 1.00 48.19 169 GLY A CA 1
ATOM 1259 C C . GLY A 1 169 ? 20.176 15.020 17.338 1.00 48.19 169 GLY A C 1
ATOM 1260 O O . GLY A 1 169 ? 19.036 15.446 17.244 1.00 48.19 169 GLY A O 1
ATOM 1261 N N . PHE A 1 170 ? 20.722 14.359 16.309 1.00 47.59 170 PHE A N 1
ATOM 1262 C CA . PHE A 1 170 ? 19.989 14.205 15.033 1.00 47.59 170 PHE A CA 1
ATOM 1263 C C . PHE A 1 170 ? 18.815 13.207 15.114 1.00 47.59 170 PHE A C 1
ATOM 1265 O O . PHE A 1 170 ? 17.860 13.313 14.351 1.00 47.59 170 PHE A O 1
ATOM 1272 N N . SER A 1 171 ? 18.830 12.257 16.059 1.00 52.94 171 SER A N 1
ATOM 1273 C CA . SER A 1 171 ? 17.639 11.451 16.384 1.00 52.94 171 SER A CA 1
ATOM 1274 C C . SER A 1 171 ? 16.514 12.273 17.017 1.00 52.94 171 SER A C 1
ATOM 1276 O O . SER A 1 171 ? 15.374 11.825 17.008 1.00 52.94 171 SER A O 1
ATOM 1278 N N . ASP A 1 172 ? 16.820 13.457 17.555 1.00 60.66 172 ASP A N 1
ATOM 1279 C CA . ASP A 1 172 ? 15.824 14.373 18.124 1.00 60.66 172 ASP A CA 1
ATOM 1280 C C . ASP A 1 172 ? 15.156 15.222 17.029 1.00 60.66 172 ASP A C 1
ATOM 1282 O O . ASP A 1 172 ? 14.134 15.873 17.267 1.00 60.66 172 ASP A O 1
ATOM 1286 N N . ASP A 1 173 ? 15.713 15.185 15.814 1.00 70.31 173 ASP A N 1
ATOM 1287 C CA . ASP A 1 173 ? 15.263 15.972 14.676 1.00 70.31 173 ASP A CA 1
ATOM 1288 C C . ASP A 1 173 ? 14.208 15.252 13.830 1.00 70.31 173 ASP A C 1
ATOM 1290 O O . ASP A 1 173 ? 13.637 15.891 12.948 1.00 70.31 173 ASP A O 1
ATOM 1294 N N . TYR A 1 174 ? 13.901 13.969 14.070 1.00 75.31 174 TYR A N 1
ATOM 1295 C CA . TYR A 1 174 ? 12.768 13.303 13.422 1.00 75.31 174 TYR A CA 1
ATOM 1296 C C . TYR A 1 174 ? 12.095 12.208 14.272 1.00 75.31 174 TYR A C 1
ATOM 1298 O O . TYR A 1 174 ? 12.712 11.554 15.103 1.00 75.31 174 TYR A O 1
ATOM 1306 N N . GLU A 1 175 ? 10.811 11.961 14.015 1.00 80.25 175 GLU A N 1
ATOM 1307 C CA . GLU A 1 175 ? 9.977 10.932 14.645 1.00 80.25 175 GLU A CA 1
ATOM 1308 C C . GLU A 1 175 ? 9.541 9.899 13.590 1.00 80.25 175 GLU A C 1
ATOM 1310 O O . GLU A 1 175 ? 9.091 10.265 12.506 1.00 80.25 175 GLU A O 1
ATOM 1315 N N . ILE A 1 176 ? 9.646 8.600 13.885 1.00 77.25 176 ILE A N 1
ATOM 1316 C CA . ILE A 1 176 ? 9.114 7.546 13.004 1.00 77.25 176 ILE A CA 1
ATOM 1317 C C . ILE A 1 176 ? 7.620 7.374 13.303 1.00 77.25 176 ILE A C 1
ATOM 1319 O O . ILE A 1 176 ? 7.259 6.897 14.378 1.00 77.25 176 ILE A O 1
ATOM 1323 N N . LEU A 1 177 ? 6.760 7.729 12.348 1.00 71.44 177 LEU A N 1
ATOM 1324 C CA . LEU A 1 177 ? 5.301 7.641 12.473 1.00 71.44 177 LEU A CA 1
ATOM 1325 C C . LEU A 1 177 ? 4.746 6.263 12.085 1.00 71.44 177 LEU A C 1
ATOM 1327 O O . LEU A 1 177 ? 3.800 5.782 12.707 1.00 71.44 177 LEU A O 1
ATOM 1331 N N . SER A 1 178 ? 5.324 5.633 11.061 1.00 64.94 178 SER A N 1
ATOM 1332 C CA . SER A 1 178 ? 4.987 4.278 10.600 1.00 64.94 178 SER A CA 1
ATOM 1333 C C . SER A 1 178 ? 6.252 3.565 10.123 1.00 64.94 178 SER A C 1
ATOM 1335 O O . SER A 1 178 ? 7.229 4.219 9.758 1.00 64.94 178 SER A O 1
ATOM 1337 N N . ARG A 1 179 ? 6.252 2.229 10.162 1.00 65.94 179 ARG A N 1
ATOM 1338 C CA . ARG A 1 179 ? 7.336 1.372 9.644 1.00 65.94 179 ARG A CA 1
ATOM 1339 C C . ARG A 1 179 ? 6.936 0.575 8.403 1.00 65.94 179 ARG A C 1
ATOM 1341 O O . ARG A 1 179 ? 7.795 -0.068 7.817 1.00 65.94 179 ARG A O 1
ATOM 1348 N N . ASP A 1 180 ? 5.663 0.614 8.027 1.00 47.00 180 ASP A N 1
ATOM 1349 C CA . ASP A 1 180 ? 5.138 -0.091 6.861 1.00 47.00 180 ASP A CA 1
ATOM 1350 C C . ASP A 1 180 ? 3.996 0.737 6.233 1.00 47.00 180 ASP A C 1
ATOM 1352 O O . ASP A 1 180 ? 2.870 0.686 6.731 1.00 47.00 180 ASP A O 1
ATOM 1356 N N . PRO A 1 181 ? 4.294 1.596 5.236 1.00 63.94 181 PRO A N 1
ATOM 1357 C CA . PRO A 1 181 ? 5.638 1.993 4.803 1.00 63.94 181 PRO A CA 1
ATOM 1358 C C . PRO A 1 181 ? 6.339 2.882 5.847 1.00 63.94 181 PRO A C 1
ATOM 1360 O O . PRO A 1 181 ? 5.697 3.543 6.673 1.00 63.94 181 PRO A O 1
ATOM 1363 N N . PHE A 1 182 ? 7.675 2.939 5.809 1.00 73.19 182 PHE A N 1
ATOM 1364 C CA . PHE A 1 182 ? 8.427 3.852 6.671 1.00 73.19 182 PHE A CA 1
ATOM 1365 C C . PHE A 1 182 ? 8.006 5.303 6.422 1.00 73.19 182 PHE A C 1
ATOM 1367 O O . PHE A 1 182 ? 8.118 5.824 5.312 1.00 73.19 182 PHE A O 1
ATOM 1374 N N . THR A 1 183 ? 7.520 5.950 7.477 1.00 75.75 183 THR A N 1
ATOM 1375 C CA . THR A 1 183 ? 7.060 7.338 7.465 1.00 75.75 183 THR A CA 1
ATOM 1376 C C . THR A 1 183 ? 7.761 8.096 8.574 1.00 75.75 183 THR A C 1
ATOM 1378 O O . THR A 1 183 ? 7.730 7.685 9.734 1.00 75.75 183 THR A O 1
ATOM 1381 N N . TYR A 1 184 ? 8.369 9.217 8.218 1.00 84.75 184 TYR A N 1
ATOM 1382 C CA . TYR A 1 184 ? 9.153 10.057 9.108 1.00 84.75 184 TYR A CA 1
ATOM 1383 C C . TYR A 1 184 ? 8.461 11.403 9.268 1.00 84.75 184 TYR A C 1
ATOM 1385 O O . TYR A 1 184 ? 7.875 11.926 8.325 1.00 84.75 184 TYR A O 1
ATOM 1393 N N . ARG A 1 185 ? 8.568 12.003 10.444 1.00 84.94 185 ARG A N 1
ATOM 1394 C CA . ARG A 1 185 ? 8.230 13.399 10.692 1.00 84.94 185 ARG A CA 1
ATOM 1395 C C . ARG A 1 185 ? 9.493 14.138 11.050 1.00 84.94 185 ARG A C 1
ATOM 1397 O O . ARG A 1 185 ? 10.192 13.699 11.946 1.00 84.94 185 ARG A O 1
ATOM 1404 N N . TRP A 1 186 ? 9.752 15.275 10.429 1.00 88.38 186 TRP A N 1
ATOM 1405 C CA . TRP A 1 186 ? 10.860 16.130 10.833 1.00 88.38 186 TRP A CA 1
ATOM 1406 C C . TRP A 1 186 ? 10.420 16.988 12.029 1.00 88.38 186 TRP A C 1
ATOM 1408 O O . TRP A 1 186 ? 9.440 17.720 11.939 1.00 88.38 186 TRP A O 1
ATOM 1418 N N . THR A 1 187 ? 11.091 16.868 13.171 1.00 83.69 187 THR A N 1
ATOM 1419 C CA . THR A 1 187 ? 10.785 17.564 14.436 1.00 83.69 187 THR A CA 1
ATOM 1420 C C . THR A 1 187 ? 11.704 18.757 14.694 1.00 83.69 187 THR A C 1
ATOM 1422 O O . THR A 1 187 ? 11.540 19.455 15.691 1.00 83.69 187 THR A O 1
ATOM 1425 N N . ALA A 1 188 ? 12.634 19.045 13.782 1.00 82.12 188 ALA A N 1
ATOM 1426 C CA . ALA A 1 188 ? 13.561 20.166 13.887 1.00 82.12 188 ALA A CA 1
ATOM 1427 C C . ALA A 1 188 ? 13.233 21.341 12.957 1.00 82.12 188 ALA A C 1
ATOM 1429 O O . ALA A 1 188 ? 12.374 21.280 12.073 1.00 82.12 188 ALA A O 1
ATOM 1430 N N . GLY A 1 189 ? 13.959 22.445 13.154 1.00 84.25 189 GLY A N 1
ATOM 1431 C CA . GLY A 1 189 ? 13.945 23.588 12.245 1.00 84.25 189 GLY A CA 1
ATOM 1432 C C . GLY A 1 189 ? 12.546 24.203 12.070 1.00 84.25 189 GLY A C 1
ATOM 1433 O O . GLY A 1 189 ? 11.824 24.372 13.055 1.00 84.25 189 GLY A O 1
ATOM 1434 N N . PRO A 1 190 ? 12.123 24.548 10.837 1.00 82.19 190 PRO A N 1
ATOM 1435 C CA . PRO A 1 190 ? 10.796 25.119 10.595 1.00 82.19 190 PRO A CA 1
ATOM 1436 C C . PRO A 1 190 ? 9.651 24.150 10.934 1.00 82.19 190 PRO A C 1
ATOM 1438 O O . PRO A 1 190 ? 8.515 24.590 11.113 1.00 82.19 190 PRO A O 1
ATOM 1441 N N . CYS A 1 191 ? 9.950 22.854 11.060 1.00 80.94 191 CYS A N 1
ATOM 1442 C CA . CYS A 1 191 ? 9.001 21.827 11.456 1.00 80.94 191 CYS A CA 1
ATOM 1443 C C . CYS A 1 191 ? 8.883 21.632 12.974 1.00 80.94 191 CYS A C 1
ATOM 1445 O O . CYS A 1 191 ? 7.928 20.995 13.415 1.00 80.94 191 CYS A O 1
ATOM 1447 N N . ALA A 1 192 ? 9.748 22.245 13.791 1.00 82.94 192 ALA A N 1
ATOM 1448 C CA . ALA A 1 192 ? 9.715 22.100 15.252 1.00 82.94 192 ALA A CA 1
ATOM 1449 C C . ALA A 1 192 ? 8.383 22.535 15.893 1.00 82.94 192 ALA A C 1
ATOM 1451 O O . ALA A 1 192 ? 7.966 21.987 16.907 1.00 82.94 192 ALA A O 1
ATOM 1452 N N . ASN A 1 193 ? 7.669 23.471 15.258 1.00 73.12 193 ASN A N 1
ATOM 1453 C CA . ASN A 1 193 ? 6.349 23.938 15.700 1.00 73.12 193 ASN A CA 1
ATOM 1454 C C . ASN A 1 193 ? 5.202 23.437 14.800 1.00 73.12 193 ASN A C 1
ATOM 1456 O O . ASN A 1 193 ? 4.061 23.876 14.950 1.00 73.12 193 ASN A O 1
ATOM 1460 N N . SER A 1 194 ? 5.481 22.538 13.848 1.00 63.19 194 SER A N 1
ATOM 1461 C CA . SER A 1 194 ? 4.465 21.989 12.932 1.00 63.19 194 SER A CA 1
ATOM 1462 C C . SER A 1 194 ? 3.430 21.125 13.653 1.00 63.19 194 SER A C 1
ATOM 1464 O O . SER A 1 194 ? 2.283 21.078 13.224 1.00 63.19 194 SER A O 1
ATOM 1466 N N . LEU A 1 195 ? 3.769 20.587 14.833 1.00 52.75 195 LEU A N 1
ATOM 1467 C CA . LEU A 1 195 ? 2.811 19.955 15.749 1.00 52.75 195 LEU A CA 1
ATOM 1468 C C . LEU A 1 195 ? 1.620 20.869 16.107 1.00 52.75 195 LEU A C 1
ATOM 1470 O O . LEU A 1 195 ? 0.586 20.376 16.548 1.00 52.75 195 LEU A O 1
ATOM 1474 N N . GLN A 1 196 ? 1.742 22.188 15.911 1.00 49.50 196 GLN A N 1
ATOM 1475 C CA . GLN A 1 196 ? 0.689 23.171 16.182 1.00 49.50 196 GLN A CA 1
ATOM 1476 C C . GLN A 1 196 ? 0.031 23.773 14.936 1.00 49.50 196 GLN A C 1
ATOM 1478 O O . GLN A 1 196 ? -0.974 24.470 15.078 1.00 49.50 196 GLN A O 1
ATOM 1483 N N . ARG A 1 197 ? 0.532 23.518 13.720 1.00 42.59 197 ARG A N 1
ATOM 1484 C CA . ARG A 1 197 ? -0.109 24.012 12.491 1.00 42.59 197 ARG A CA 1
ATOM 1485 C C . ARG A 1 197 ? -0.773 22.875 11.730 1.00 42.59 197 ARG A C 1
ATOM 1487 O O . ARG A 1 197 ? -0.148 22.171 10.954 1.00 42.59 197 ARG A O 1
ATOM 1494 N N . ALA A 1 198 ? -2.081 22.798 11.966 1.00 44.38 198 ALA A N 1
ATOM 1495 C CA . ALA A 1 198 ? -3.074 22.047 11.218 1.00 44.38 198 ALA A CA 1
ATOM 1496 C C . ALA A 1 198 ? -2.770 20.547 11.088 1.00 44.38 198 ALA A C 1
ATOM 1498 O O . ALA A 1 198 ? -2.586 20.019 9.996 1.00 44.38 198 ALA A O 1
ATOM 1499 N N . ALA A 1 199 ? -2.930 19.821 12.200 1.00 45.28 199 ALA A N 1
ATOM 1500 C CA . ALA A 1 199 ? -3.893 18.735 12.089 1.00 45.28 199 ALA A CA 1
ATOM 1501 C C . ALA A 1 199 ? -5.159 19.393 11.531 1.00 45.28 199 ALA A C 1
ATOM 1503 O O . ALA A 1 199 ? -5.756 20.231 12.213 1.00 45.28 199 ALA A O 1
ATOM 1504 N N . THR A 1 200 ? -5.488 19.137 10.263 1.00 50.19 200 THR A N 1
ATOM 1505 C CA . THR A 1 200 ? -6.857 19.319 9.786 1.00 50.19 200 THR A CA 1
ATOM 1506 C C . THR A 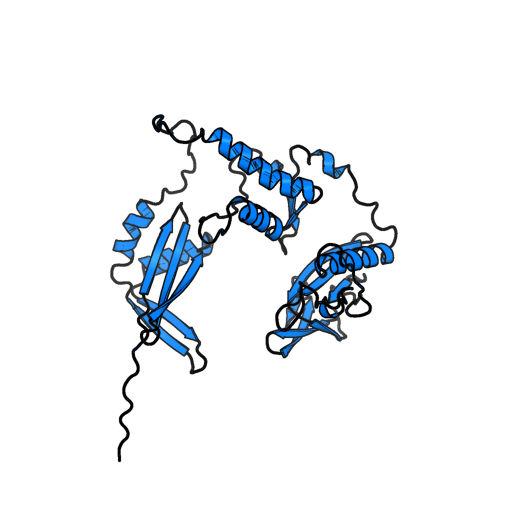1 200 ? -7.717 18.769 10.907 1.00 50.19 200 THR A C 1
ATOM 1508 O O . THR A 1 200 ? -7.464 17.640 11.341 1.00 50.19 200 THR A O 1
ATOM 1511 N N . GLU A 1 201 ? -8.556 19.626 11.496 1.00 52.09 201 GLU A N 1
ATOM 1512 C CA . GLU A 1 201 ? -9.362 19.277 12.663 1.00 52.09 201 GLU A CA 1
ATOM 1513 C C . GLU A 1 201 ? -9.889 17.861 12.425 1.00 52.09 201 GLU A C 1
ATOM 1515 O O . GLU A 1 201 ? -10.424 17.644 11.329 1.00 52.09 201 GLU A O 1
ATOM 1520 N N . PRO A 1 202 ? -9.594 16.886 13.321 1.00 56.75 202 PRO A N 1
ATOM 1521 C CA . PRO A 1 202 ? -9.846 15.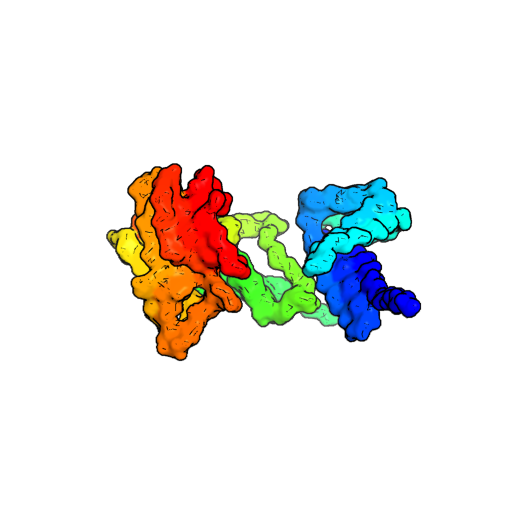485 13.039 1.00 56.75 202 PRO A CA 1
ATOM 1522 C C . PRO A 1 202 ? -11.245 15.391 12.458 1.00 56.75 202 PRO A C 1
ATOM 1524 O O . PRO A 1 202 ? -12.147 16.008 13.039 1.00 56.75 202 PRO A O 1
ATOM 1527 N N . PRO A 1 203 ? -11.412 14.744 11.293 1.00 61.25 203 PRO A N 1
ATOM 1528 C CA . PRO A 1 203 ? -12.686 14.726 10.601 1.00 61.25 203 PRO A CA 1
ATOM 1529 C C . PRO A 1 203 ? -13.781 14.467 11.627 1.00 61.25 203 PRO A C 1
ATOM 1531 O O . PRO A 1 203 ? -13.725 13.491 12.373 1.00 61.25 203 PRO A O 1
ATOM 1534 N N . ALA A 1 204 ? -14.739 15.391 11.721 1.00 72.81 204 ALA A N 1
ATOM 1535 C CA . ALA A 1 204 ? -15.675 15.442 12.846 1.00 72.81 204 ALA A CA 1
ATOM 1536 C C . ALA A 1 204 ? -16.573 14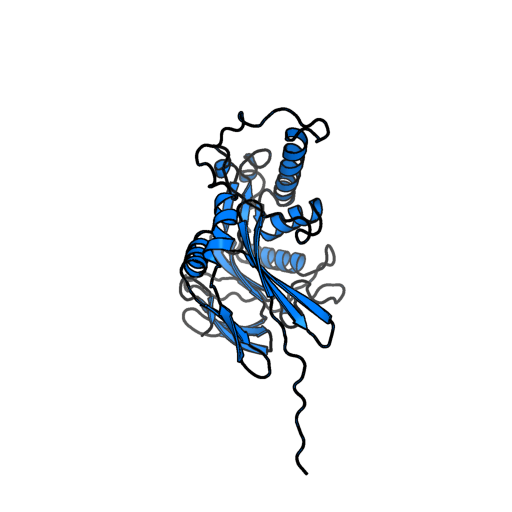.187 12.957 1.00 72.81 204 ALA A C 1
ATOM 1538 O O . ALA A 1 204 ? -17.365 14.064 13.889 1.00 72.81 204 ALA A O 1
ATOM 1539 N N . SER A 1 205 ? -16.467 13.260 11.997 1.00 89.25 205 SER A N 1
ATOM 1540 C CA . SER A 1 205 ? -17.146 11.969 11.963 1.00 89.25 205 SER A CA 1
ATOM 1541 C C . SER A 1 205 ? -16.304 10.904 11.232 1.00 89.25 205 SER A C 1
ATOM 1543 O O . SER A 1 205 ? -15.537 11.262 10.331 1.00 89.25 205 SER A O 1
ATOM 1545 N N . PRO A 1 206 ? -16.513 9.601 11.519 1.00 90.44 206 PRO A N 1
ATOM 1546 C CA . PRO A 1 206 ? -15.909 8.498 10.761 1.00 90.44 206 PRO A CA 1
ATOM 1547 C C . PRO A 1 206 ? -16.157 8.590 9.249 1.00 90.44 206 PRO A C 1
ATOM 1549 O O . PRO A 1 206 ? -15.267 8.314 8.450 1.00 90.44 206 PRO A O 1
ATOM 1552 N N . GLN A 1 207 ? -17.343 9.065 8.849 1.00 94.06 207 GLN A N 1
ATOM 1553 C CA . GLN A 1 207 ? -17.675 9.298 7.443 1.00 94.06 207 GLN A CA 1
ATOM 1554 C C . GLN A 1 207 ? -16.757 10.352 6.813 1.00 94.06 207 GLN A C 1
ATOM 1556 O O . GLN A 1 207 ? -16.216 10.121 5.739 1.00 94.06 207 GLN A O 1
ATOM 1561 N N . GLY A 1 208 ? -16.524 11.474 7.499 1.00 94.31 208 GLY A N 1
ATOM 1562 C CA . GLY A 1 208 ? -15.596 12.502 7.022 1.00 94.31 208 GLY A CA 1
ATOM 1563 C C . GLY A 1 208 ? -14.165 11.977 6.884 1.00 94.31 208 GLY A C 1
ATOM 1564 O O . GLY A 1 208 ? -13.474 12.332 5.935 1.00 94.31 208 GLY A O 1
ATOM 1565 N N . ALA A 1 209 ? -13.736 11.086 7.785 1.00 94.19 209 ALA A N 1
ATOM 1566 C CA . ALA A 1 209 ? -12.417 10.462 7.711 1.00 94.19 209 ALA A CA 1
ATOM 1567 C C . ALA A 1 209 ? -12.298 9.516 6.518 1.00 94.19 209 ALA A C 1
ATOM 1569 O O . ALA A 1 209 ? -11.279 9.501 5.830 1.00 94.19 209 ALA A O 1
ATOM 1570 N N . ARG A 1 210 ? -13.355 8.743 6.263 1.00 96.19 210 ARG A N 1
ATOM 1571 C CA . ARG A 1 210 ? -13.450 7.856 5.106 1.00 96.19 210 ARG A CA 1
ATOM 1572 C C . ARG A 1 210 ? -13.399 8.663 3.817 1.00 96.19 210 ARG A C 1
ATOM 1574 O O . ARG A 1 210 ? -12.604 8.348 2.941 1.00 96.19 210 ARG A O 1
ATOM 1581 N N . ASP A 1 211 ? -14.212 9.709 3.720 1.00 96.25 211 ASP A N 1
ATOM 1582 C CA . ASP A 1 211 ? -14.294 10.550 2.525 1.00 96.25 211 ASP A CA 1
ATOM 1583 C C . ASP A 1 211 ? -12.961 11.262 2.255 1.00 96.25 211 ASP A C 1
ATOM 1585 O O . ASP A 1 211 ? -12.535 11.348 1.105 1.00 96.25 211 ASP A O 1
ATOM 1589 N N . GLN A 1 212 ? -12.252 11.681 3.310 1.00 95.06 212 GLN A N 1
ATOM 1590 C CA . GLN A 1 212 ? -10.893 12.203 3.193 1.00 95.06 212 GLN A CA 1
ATOM 1591 C C . GLN A 1 212 ? -9.926 11.158 2.614 1.00 95.06 212 GLN A C 1
ATOM 1593 O O . GLN A 1 212 ? -9.207 11.466 1.669 1.00 95.06 212 GLN A O 1
ATOM 1598 N N . ARG A 1 213 ? -9.916 9.919 3.129 1.00 96.62 213 ARG A N 1
ATOM 1599 C CA . ARG A 1 213 ? -9.039 8.855 2.601 1.00 96.62 213 ARG A CA 1
ATOM 1600 C C . ARG A 1 213 ? -9.373 8.480 1.161 1.00 96.62 213 ARG A C 1
ATOM 1602 O O . ARG A 1 213 ? -8.466 8.242 0.373 1.00 96.62 213 ARG A O 1
ATOM 1609 N N . VAL A 1 214 ? -10.654 8.474 0.798 1.00 97.56 214 VAL A N 1
ATOM 1610 C CA . VAL A 1 214 ? -11.088 8.260 -0.591 1.00 97.56 214 VAL A CA 1
ATOM 1611 C C . VAL A 1 214 ? -10.573 9.381 -1.497 1.00 97.56 214 VAL A C 1
ATOM 1613 O O . VAL A 1 214 ? -10.051 9.093 -2.571 1.00 97.56 214 VAL A O 1
ATOM 1616 N N . ALA A 1 215 ? -10.668 10.644 -1.070 1.00 95.62 215 ALA A N 1
ATOM 1617 C CA . ALA A 1 215 ? -10.130 11.771 -1.830 1.00 95.62 215 ALA A CA 1
ATOM 1618 C C . ALA A 1 215 ? -8.602 11.674 -1.996 1.00 95.62 215 ALA A C 1
ATOM 1620 O O . ALA A 1 215 ? -8.102 11.804 -3.109 1.00 95.62 215 ALA A O 1
ATOM 1621 N N . GLU A 1 216 ? -7.871 11.354 -0.924 1.00 94.88 216 GLU A N 1
ATOM 1622 C CA . GLU A 1 216 ? -6.416 11.145 -0.961 1.00 94.88 216 GLU A CA 1
ATOM 1623 C C . GLU A 1 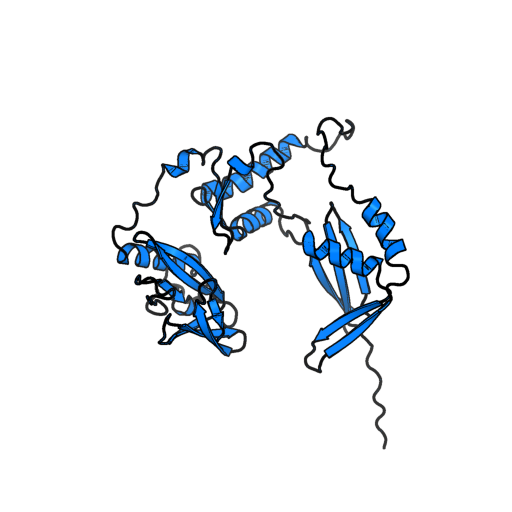216 ? -6.015 9.994 -1.903 1.00 94.88 216 GLU A C 1
ATOM 1625 O O . GLU A 1 216 ? -5.044 10.115 -2.653 1.00 94.88 216 GLU A O 1
ATOM 1630 N N . ALA A 1 217 ? -6.768 8.889 -1.901 1.00 96.31 217 ALA A N 1
ATOM 1631 C CA . ALA A 1 217 ? -6.543 7.766 -2.807 1.00 96.31 217 ALA A CA 1
ATOM 1632 C C . ALA A 1 217 ? -6.788 8.152 -4.274 1.00 96.31 217 ALA A C 1
ATOM 1634 O O . ALA A 1 217 ? -5.982 7.802 -5.136 1.00 96.31 217 ALA A O 1
ATOM 1635 N N . ILE A 1 218 ? -7.851 8.915 -4.562 1.00 96.44 218 ILE A N 1
ATOM 1636 C CA . ILE A 1 218 ? -8.141 9.445 -5.905 1.00 96.44 218 ILE A CA 1
ATOM 1637 C C . ILE A 1 218 ? -7.019 10.377 -6.374 1.00 96.44 218 ILE A C 1
ATOM 1639 O O . ILE A 1 218 ? -6.521 10.207 -7.487 1.00 96.44 218 ILE A O 1
ATOM 1643 N N . ASP A 1 219 ? -6.588 11.315 -5.531 1.00 94.00 219 ASP A N 1
ATOM 1644 C CA . ASP A 1 219 ? -5.525 12.268 -5.864 1.00 94.00 219 ASP A CA 1
ATOM 1645 C C . ASP A 1 219 ? -4.181 11.570 -6.114 1.00 94.00 219 ASP A C 1
ATOM 1647 O O . ASP A 1 219 ? -3.424 11.975 -6.995 1.00 94.00 219 ASP A O 1
ATOM 1651 N N . ARG A 1 220 ? -3.886 10.493 -5.375 1.00 92.38 220 ARG A N 1
ATOM 1652 C C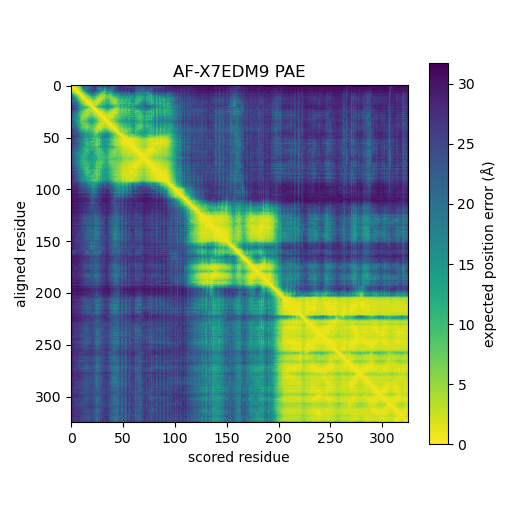A . ARG A 1 220 ? -2.697 9.655 -5.602 1.00 92.38 220 ARG A CA 1
ATOM 1653 C C . ARG A 1 220 ? -2.799 8.849 -6.899 1.00 92.38 220 ARG A C 1
ATOM 1655 O O . ARG A 1 220 ? -1.806 8.676 -7.603 1.00 92.38 220 ARG A O 1
ATOM 1662 N N . ALA A 1 221 ? -3.973 8.293 -7.172 1.00 94.62 221 ALA A N 1
ATOM 1663 C CA . ALA A 1 221 ? -4.229 7.419 -8.307 1.00 94.62 221 ALA A CA 1
ATOM 1664 C C . ALA A 1 221 ? -4.268 8.171 -9.641 1.00 94.62 221 ALA A C 1
ATOM 1666 O O . ALA A 1 221 ? -3.805 7.652 -10.657 1.00 94.62 221 ALA A O 1
ATOM 1667 N N . CYS A 1 222 ? -4.834 9.372 -9.663 1.00 95.12 222 CYS A N 1
ATOM 1668 C CA . CYS A 1 222 ? -5.012 10.145 -10.882 1.00 95.12 222 CYS A CA 1
ATOM 1669 C C . CYS A 1 222 ? -3.826 11.086 -11.133 1.00 95.12 222 CYS A C 1
ATOM 1671 O O . CYS A 1 222 ? -3.086 11.460 -10.227 1.00 95.12 222 CYS A O 1
ATOM 1673 N N . TRP A 1 223 ? -3.584 11.438 -12.401 1.00 84.19 223 TRP A N 1
ATOM 1674 C CA . TRP A 1 223 ? -2.548 12.422 -12.733 1.00 84.19 223 TRP A CA 1
ATOM 1675 C C . TRP A 1 223 ? -2.869 13.771 -12.103 1.00 84.19 223 TRP A C 1
ATOM 1677 O O . TRP A 1 223 ? -4.037 14.084 -11.883 1.00 84.19 223 TRP A O 1
ATOM 1687 N N . ARG A 1 224 ? -1.824 14.535 -11.750 1.00 70.81 224 ARG A N 1
ATOM 1688 C CA . ARG A 1 224 ? -1.983 15.794 -11.009 1.00 70.81 224 ARG A CA 1
ATOM 1689 C C . ARG A 1 224 ? -3.056 16.651 -11.676 1.00 70.81 224 ARG A C 1
ATOM 1691 O O . ARG A 1 224 ? -2.963 16.911 -12.873 1.00 70.81 224 ARG A O 1
ATOM 1698 N N . ASP A 1 225 ? -4.037 17.049 -10.871 1.00 76.94 225 ASP A N 1
ATOM 1699 C CA . ASP A 1 225 ? -5.185 17.892 -11.221 1.00 76.94 225 ASP A CA 1
ATOM 1700 C C . ASP A 1 225 ? -6.277 17.246 -12.096 1.00 76.94 225 ASP A C 1
ATOM 1702 O O . ASP A 1 225 ? -7.285 17.897 -12.373 1.00 76.94 225 ASP A O 1
ATOM 1706 N N . ASP A 1 226 ? -6.153 15.972 -12.489 1.00 79.62 226 ASP A N 1
ATOM 1707 C CA . ASP A 1 226 ? -7.170 15.323 -13.330 1.00 79.62 226 ASP A CA 1
ATOM 1708 C C . ASP A 1 226 ? -8.440 14.941 -12.562 1.00 79.62 226 ASP A C 1
ATOM 1710 O O . ASP A 1 226 ? -9.480 14.692 -13.178 1.00 79.62 226 ASP A O 1
ATOM 1714 N N . GLY A 1 227 ? -8.397 14.931 -11.229 1.00 89.94 227 GLY A N 1
ATOM 1715 C CA . GLY A 1 227 ? -9.505 14.486 -10.391 1.00 89.94 227 GLY A CA 1
ATOM 1716 C C . GLY A 1 227 ? -9.980 13.067 -10.734 1.00 89.94 227 GLY A C 1
ATOM 1717 O O . GLY A 1 227 ? -9.492 12.389 -11.645 1.00 89.94 227 GLY A O 1
ATOM 1718 N N . GLY A 1 228 ? -10.981 12.597 -10.007 1.00 95.75 228 GLY A N 1
ATOM 1719 C CA . GLY A 1 228 ? -11.547 11.285 -10.262 1.00 95.75 228 GLY A CA 1
ATOM 1720 C C . GLY A 1 228 ? -12.715 10.976 -9.352 1.00 95.75 228 GLY A C 1
ATOM 1721 O O . GLY A 1 228 ? -13.177 11.809 -8.573 1.00 95.75 228 GLY A O 1
ATOM 1722 N N . THR A 1 229 ? -13.204 9.754 -9.482 1.00 97.38 229 THR A N 1
ATOM 1723 C CA . THR A 1 229 ? -14.285 9.213 -8.662 1.00 97.38 229 THR A CA 1
ATOM 1724 C C . THR A 1 229 ? -13.943 7.796 -8.234 1.00 97.38 229 THR A C 1
ATOM 1726 O O . THR A 1 229 ? -13.167 7.109 -8.896 1.00 97.38 229 THR A O 1
ATOM 1729 N N . MET A 1 230 ? -14.529 7.363 -7.124 1.00 97.62 230 MET A N 1
ATOM 1730 C CA . MET A 1 230 ? -14.419 5.999 -6.624 1.00 97.62 230 MET A CA 1
ATOM 1731 C C . MET A 1 230 ? -15.806 5.567 -6.148 1.00 97.62 230 MET A C 1
ATOM 1733 O O . MET A 1 230 ? -16.262 5.966 -5.079 1.00 97.62 230 MET A O 1
ATOM 1737 N N . ASP A 1 231 ? -16.518 4.820 -6.987 1.00 94.50 231 ASP A N 1
ATOM 1738 C CA . ASP A 1 231 ? -17.882 4.337 -6.729 1.00 94.50 231 ASP A CA 1
ATOM 1739 C C . ASP A 1 231 ? -17.918 2.868 -6.272 1.00 94.50 231 ASP A C 1
ATOM 1741 O O . ASP A 1 231 ? -18.928 2.390 -5.752 1.00 94.50 231 ASP A O 1
ATOM 1745 N N . ARG A 1 232 ? -16.794 2.165 -6.423 1.00 96.88 232 ARG A N 1
ATOM 1746 C CA . ARG A 1 232 ? -16.570 0.774 -6.020 1.00 96.88 232 ARG A CA 1
ATOM 1747 C C . ARG A 1 232 ? -15.186 0.611 -5.396 1.00 96.88 232 ARG A C 1
ATOM 1749 O O . ARG A 1 232 ? -14.384 1.538 -5.395 1.00 96.88 232 ARG A O 1
ATOM 1756 N N . GLY A 1 233 ? -14.899 -0.581 -4.874 1.00 97.44 233 GLY A N 1
ATOM 1757 C CA . GLY A 1 233 ? -13.606 -0.869 -4.245 1.00 97.44 233 GLY A CA 1
ATOM 1758 C C . GLY A 1 233 ? -13.425 -0.206 -2.877 1.00 97.44 233 GLY A C 1
ATOM 1759 O O . GLY A 1 233 ? -12.305 -0.138 -2.389 1.00 97.44 233 GLY A O 1
ATOM 1760 N N . ILE A 1 234 ? -14.506 0.294 -2.268 1.00 98.38 234 ILE A N 1
ATOM 1761 C CA . ILE A 1 234 ? -14.497 0.852 -0.915 1.00 98.38 234 ILE A CA 1
ATOM 1762 C C . ILE A 1 234 ? -15.198 -0.137 0.009 1.00 98.38 234 ILE A C 1
ATOM 1764 O O . ILE A 1 234 ? -16.404 -0.357 -0.126 1.00 98.38 234 ILE A O 1
ATOM 1768 N N . TYR A 1 235 ? -14.464 -0.697 0.964 1.00 98.25 235 TYR A N 1
ATOM 1769 C CA . TYR A 1 235 ? -14.998 -1.654 1.931 1.00 98.25 235 TYR A CA 1
ATOM 1770 C C . TYR A 1 235 ? -14.725 -1.171 3.353 1.00 98.25 235 TYR A C 1
ATOM 1772 O O . TYR A 1 235 ? -13.664 -0.609 3.613 1.00 98.25 235 TYR A O 1
ATOM 1780 N N . THR A 1 236 ? -15.666 -1.409 4.271 1.00 97.94 236 THR A N 1
ATOM 1781 C CA . THR A 1 236 ? -15.515 -1.060 5.695 1.00 97.94 236 THR A CA 1
ATOM 1782 C C . THR A 1 236 ? -15.753 -2.241 6.653 1.00 97.94 236 THR A C 1
ATOM 1784 O O . THR A 1 236 ? -16.667 -2.184 7.474 1.00 97.94 236 THR A O 1
ATOM 1787 N N . PRO A 1 237 ? -15.035 -3.371 6.504 1.00 98.00 237 PRO A N 1
ATOM 1788 C CA . PRO A 1 237 ? -15.087 -4.469 7.472 1.00 98.00 237 PRO A CA 1
ATOM 1789 C C . PRO A 1 237 ? -14.278 -4.162 8.742 1.00 98.00 237 PRO A C 1
ATOM 1791 O O . PRO A 1 237 ? -13.371 -3.351 8.696 1.00 98.00 237 PRO A O 1
ATOM 1794 N N . ASP A 1 238 ? -14.554 -4.861 9.843 1.00 98.06 238 ASP A N 1
ATOM 1795 C CA . ASP A 1 238 ? -13.702 -4.913 11.047 1.00 98.06 238 ASP A CA 1
ATOM 1796 C C . ASP A 1 238 ? -12.636 -6.010 10.855 1.00 98.06 238 ASP A C 1
ATOM 1798 O O . ASP A 1 238 ? -12.892 -7.176 11.153 1.00 98.06 238 ASP A O 1
ATOM 1802 N N . LEU A 1 239 ? -11.500 -5.690 10.223 1.00 98.31 239 LEU A N 1
ATOM 1803 C CA . LEU A 1 239 ? -10.475 -6.655 9.789 1.00 98.31 239 LEU A CA 1
ATOM 1804 C C . LEU A 1 239 ? -9.578 -7.137 10.918 1.00 98.31 239 LEU A C 1
ATOM 1806 O O . LEU A 1 239 ? -8.965 -8.194 10.761 1.00 98.31 239 LEU A O 1
ATOM 1810 N N . ASP A 1 240 ? -9.459 -6.398 12.016 1.00 97.44 240 ASP A N 1
ATOM 1811 C CA . ASP A 1 240 ? -8.666 -6.819 13.171 1.00 97.44 240 ASP A CA 1
ATOM 1812 C C . ASP A 1 240 ? -9.506 -7.391 14.325 1.00 97.44 240 ASP A C 1
ATOM 1814 O O . ASP A 1 240 ? -8.953 -8.043 15.219 1.00 97.44 240 ASP A O 1
ATOM 1818 N N . GLY A 1 241 ? -10.834 -7.282 14.240 1.00 96.88 241 GLY A N 1
ATOM 1819 C CA . GLY A 1 241 ? -11.778 -7.832 15.205 1.00 96.88 241 GLY A CA 1
ATOM 1820 C C . GLY A 1 241 ? -11.900 -6.988 16.472 1.00 96.88 241 GLY A C 1
ATOM 1821 O O . GLY A 1 241 ? -12.287 -7.526 17.517 1.00 96.88 241 GLY A O 1
ATOM 1822 N N . ASP A 1 242 ? -11.529 -5.708 16.422 1.00 95.94 242 ASP A N 1
ATOM 1823 C CA . ASP A 1 242 ? -11.571 -4.801 17.567 1.00 95.94 242 ASP A CA 1
ATOM 1824 C C . ASP A 1 242 ? -12.937 -4.115 17.774 1.00 95.94 242 ASP A C 1
ATOM 1826 O O . ASP A 1 242 ? -13.141 -3.393 18.760 1.00 95.94 242 ASP A O 1
ATOM 1830 N N . GLY A 1 243 ? -13.898 -4.403 16.892 1.00 96.00 243 GLY A N 1
ATOM 1831 C CA . GLY A 1 243 ? -15.254 -3.870 16.924 1.00 96.00 243 GLY A CA 1
ATOM 1832 C C . GLY A 1 243 ? -15.402 -2.502 16.262 1.00 96.00 243 GLY A C 1
ATOM 1833 O O . GLY A 1 243 ? -16.448 -1.867 16.441 1.00 96.00 243 GLY A O 1
ATOM 1834 N N . ARG A 1 244 ? -14.387 -2.021 15.536 1.00 95.81 244 ARG A N 1
ATOM 1835 C CA . ARG A 1 244 ? -14.427 -0.774 14.765 1.00 95.81 244 ARG A CA 1
ATOM 1836 C C . ARG A 1 244 ? -14.322 -1.079 13.278 1.00 95.81 244 ARG A C 1
ATOM 1838 O O . ARG A 1 244 ? -13.684 -2.033 12.859 1.00 95.81 244 ARG A O 1
ATOM 1845 N N . ASP A 1 245 ? -14.958 -0.234 12.477 1.00 97.69 245 ASP A N 1
ATOM 1846 C CA . ASP A 1 245 ? -14.851 -0.346 11.028 1.00 97.69 245 ASP A CA 1
ATOM 1847 C C . ASP A 1 245 ? -13.450 0.085 10.580 1.00 97.69 245 ASP A C 1
ATOM 1849 O O . ASP A 1 245 ? -13.012 1.209 10.857 1.00 97.69 245 ASP A O 1
ATOM 1853 N N . ASP A 1 246 ? -12.791 -0.784 9.824 1.00 98.25 246 ASP A N 1
ATOM 1854 C CA . ASP A 1 246 ? -11.592 -0.461 9.063 1.00 98.25 246 ASP A CA 1
ATOM 1855 C C . ASP A 1 246 ? -11.976 0.094 7.688 1.00 9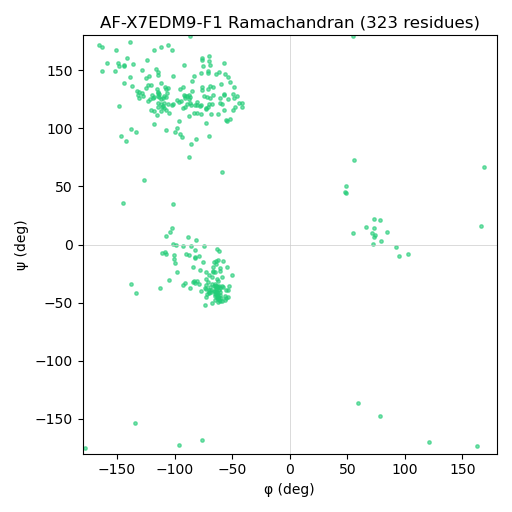8.25 246 ASP A C 1
ATOM 1857 O O . ASP A 1 246 ? -13.153 0.248 7.352 1.00 98.25 246 ASP A O 1
ATOM 1861 N N . LEU A 1 247 ? -10.983 0.453 6.880 1.00 98.56 247 LEU A N 1
ATOM 1862 C CA . LEU A 1 247 ? -11.190 0.937 5.521 1.00 98.56 247 LEU A CA 1
ATOM 1863 C C . LEU A 1 247 ? -10.260 0.210 4.561 1.00 98.56 247 LEU A C 1
ATOM 1865 O O . LEU A 1 247 ? -9.050 0.182 4.753 1.00 98.56 247 LEU A O 1
ATOM 1869 N N . VAL A 1 248 ? -10.832 -0.324 3.490 1.00 98.62 248 VAL A N 1
ATOM 1870 C CA . VAL A 1 248 ? -10.090 -0.877 2.358 1.00 98.62 248 VAL A CA 1
ATOM 1871 C C . VAL A 1 248 ? -10.431 -0.069 1.121 1.00 98.62 248 VAL A C 1
ATOM 1873 O O . VAL A 1 248 ? -11.611 0.092 0.797 1.00 98.62 248 VAL A O 1
ATOM 1876 N N . LEU A 1 249 ? -9.396 0.412 0.437 1.00 98.56 249 LEU A N 1
ATOM 1877 C CA . LEU A 1 249 ? -9.485 1.139 -0.823 1.00 98.56 249 LEU A CA 1
ATOM 1878 C C . LEU A 1 249 ? -8.743 0.347 -1.902 1.00 98.56 249 LEU A C 1
ATOM 1880 O O . LEU A 1 249 ? -7.517 0.352 -1.946 1.00 98.56 249 LEU A O 1
ATOM 1884 N N . ASP A 1 250 ? -9.484 -0.336 -2.770 1.00 98.31 250 ASP A N 1
ATOM 1885 C CA . ASP A 1 250 ? -8.945 -0.979 -3.971 1.00 98.31 250 ASP A CA 1
ATOM 1886 C C . ASP A 1 250 ? -8.938 0.030 -5.120 1.00 98.31 250 ASP A C 1
ATOM 1888 O O . ASP A 1 250 ? -9.993 0.398 -5.652 1.00 98.31 250 ASP A O 1
ATOM 1892 N N . HIS A 1 251 ? -7.748 0.467 -5.535 1.00 97.69 251 HIS A N 1
ATOM 1893 C CA . HIS A 1 251 ? -7.601 1.466 -6.589 1.00 97.69 251 HIS A CA 1
ATOM 1894 C C . HIS A 1 251 ? -8.120 0.985 -7.946 1.00 97.69 251 HIS A C 1
ATOM 1896 O O . HIS A 1 251 ? -8.382 1.817 -8.811 1.00 97.69 251 HIS A O 1
ATOM 1902 N N . ALA A 1 252 ? -8.381 -0.314 -8.140 1.00 96.56 252 ALA A N 1
ATOM 1903 C CA . ALA A 1 252 ? -9.090 -0.783 -9.325 1.00 96.56 252 ALA A CA 1
ATOM 1904 C C . ALA A 1 252 ? -10.498 -0.185 -9.437 1.00 96.56 252 ALA A C 1
ATOM 1906 O O . ALA A 1 252 ? -11.060 -0.197 -10.530 1.00 96.56 252 ALA A O 1
ATOM 1907 N N . GLY A 1 253 ? -11.077 0.311 -8.337 1.00 97.25 253 GLY A N 1
ATOM 1908 C CA . GLY A 1 253 ? -12.349 1.028 -8.293 1.00 97.25 253 GLY A CA 1
ATOM 1909 C C . GLY A 1 253 ? -12.286 2.517 -8.635 1.00 97.25 253 GLY A C 1
ATOM 1910 O O . GLY A 1 253 ? -13.338 3.145 -8.720 1.00 97.25 253 GLY A O 1
ATOM 1911 N N . ILE A 1 254 ? -11.094 3.080 -8.848 1.00 97.69 254 ILE A N 1
ATOM 1912 C CA . ILE A 1 254 ? -10.923 4.499 -9.169 1.00 97.69 254 ILE A CA 1
ATOM 1913 C C . ILE A 1 254 ? -11.092 4.725 -10.675 1.00 97.69 254 ILE A C 1
ATOM 1915 O O . ILE A 1 254 ? -10.494 4.038 -11.505 1.00 97.69 254 ILE A O 1
ATOM 1919 N N . ALA A 1 255 ? -11.892 5.728 -11.026 1.00 96.94 255 ALA A N 1
ATOM 1920 C CA . ALA A 1 255 ? -12.061 6.236 -12.380 1.00 96.94 255 ALA A CA 1
ATOM 1921 C C . ALA A 1 255 ? -11.554 7.684 -12.461 1.00 96.94 255 ALA A C 1
ATOM 1923 O O . ALA A 1 255 ? -12.161 8.593 -11.890 1.00 96.94 255 ALA A O 1
ATOM 1924 N N . CYS A 1 256 ? -10.454 7.898 -13.186 1.00 96.19 256 CYS A N 1
ATOM 1925 C CA . CYS A 1 256 ? -9.878 9.225 -13.413 1.00 96.19 256 CYS A CA 1
ATOM 1926 C C . CYS A 1 256 ? -10.584 9.954 -14.567 1.00 96.19 256 CYS A C 1
ATOM 1928 O O . CYS A 1 256 ? -10.965 9.333 -15.564 1.00 96.19 256 CYS A O 1
ATOM 1930 N N . SER A 1 257 ? -10.737 11.280 -14.472 1.00 92.44 257 SER A N 1
ATOM 1931 C CA . SER A 1 257 ? -11.615 12.052 -15.378 1.00 92.44 257 SER A CA 1
ATOM 1932 C C . SER A 1 257 ? -11.207 12.017 -16.854 1.00 92.44 257 SER A C 1
ATOM 1934 O O . SER A 1 257 ? -12.061 12.101 -17.734 1.00 92.44 257 SER A O 1
ATOM 1936 N N . GLN A 1 258 ? -9.915 11.867 -17.147 1.00 87.06 258 GLN A N 1
ATOM 1937 C CA . GLN A 1 258 ? -9.396 11.782 -18.520 1.00 87.06 258 GLN A CA 1
ATOM 1938 C C . GLN A 1 258 ? -9.523 10.374 -19.134 1.00 87.06 258 GLN A C 1
ATOM 1940 O O . GLN A 1 258 ? -9.044 10.131 -20.240 1.00 87.06 258 GLN A O 1
ATOM 1945 N N . GLY A 1 259 ? -10.137 9.423 -18.422 1.00 84.88 259 GLY A N 1
ATOM 1946 C CA . GLY A 1 259 ? -10.290 8.041 -18.880 1.00 84.88 259 GLY A CA 1
ATOM 1947 C C . GLY A 1 259 ? -9.004 7.212 -18.824 1.00 84.88 259 GLY A C 1
ATOM 1948 O O . GLY A 1 259 ? -8.984 6.087 -19.325 1.00 84.88 259 GLY A O 1
ATOM 1949 N N . TYR A 1 260 ? -7.934 7.739 -18.222 1.00 87.12 260 TYR A N 1
ATOM 1950 C CA . TYR A 1 260 ? -6.740 6.957 -17.921 1.00 87.12 260 TYR A CA 1
ATOM 1951 C C . TYR A 1 260 ? -7.019 5.959 -16.797 1.00 87.12 260 TYR A C 1
ATOM 1953 O O . TYR A 1 260 ? -7.819 6.216 -15.893 1.00 87.12 260 TYR A O 1
ATOM 1961 N N . LEU A 1 261 ? -6.318 4.828 -16.847 1.00 89.88 261 LEU A N 1
ATOM 1962 C CA . LEU A 1 261 ? -6.225 3.938 -15.697 1.00 89.88 261 LEU A CA 1
ATOM 1963 C C . LEU A 1 261 ? -5.504 4.660 -14.546 1.00 89.88 261 LEU A C 1
ATOM 1965 O O . LEU A 1 261 ? -4.599 5.457 -14.821 1.00 89.88 261 LEU A O 1
ATOM 1969 N N . PRO A 1 262 ? -5.862 4.374 -13.282 1.00 93.00 262 PRO A N 1
ATOM 1970 C CA . PRO A 1 262 ? -5.093 4.829 -12.131 1.00 93.00 262 PRO A CA 1
ATOM 1971 C C . PRO A 1 262 ? -3.601 4.534 -12.307 1.00 93.00 262 PRO A C 1
ATOM 1973 O O . PRO A 1 262 ? -3.221 3.432 -12.696 1.00 93.00 262 PRO A O 1
ATOM 1976 N N . GLN A 1 263 ? -2.736 5.494 -11.996 1.00 92.69 263 GLN A N 1
ATOM 1977 C CA . GLN A 1 263 ? -1.278 5.320 -12.036 1.00 92.69 263 GLN A CA 1
ATOM 1978 C C . GLN A 1 263 ? -0.774 4.307 -11.015 1.00 92.69 263 GLN A C 1
ATOM 1980 O O . GLN A 1 263 ? 0.291 3.719 -11.175 1.00 92.69 263 GLN A O 1
ATOM 1985 N N . THR A 1 264 ? -1.558 4.109 -9.964 1.00 92.75 264 THR A N 1
ATOM 1986 C CA . THR A 1 264 ? -1.360 3.078 -8.952 1.00 92.75 264 THR A CA 1
ATOM 1987 C C . THR A 1 264 ? -1.743 1.685 -9.463 1.00 92.75 264 THR A C 1
ATOM 1989 O O . THR A 1 264 ? -1.594 0.704 -8.737 1.00 92.75 264 THR A O 1
ATOM 1992 N N . CYS A 1 265 ? -2.218 1.566 -10.709 1.00 93.25 265 CYS A N 1
ATOM 1993 C CA . CYS A 1 265 ? -2.357 0.294 -11.400 1.00 93.25 265 CYS A CA 1
ATOM 1994 C C . CYS A 1 265 ? -1.069 -0.096 -12.124 1.00 93.25 265 CYS A C 1
ATOM 1996 O O . CYS A 1 265 ? -0.557 0.621 -12.982 1.00 93.25 265 CYS A O 1
ATOM 1998 N N . GLY A 1 266 ? -0.574 -1.292 -11.809 1.00 88.31 266 GLY A N 1
ATOM 1999 C CA . GLY A 1 266 ? 0.430 -1.967 -12.614 1.00 88.31 266 GLY A CA 1
ATOM 2000 C C . GLY A 1 266 ? -0.178 -2.576 -13.880 1.00 88.31 266 GLY A C 1
ATOM 2001 O O . GLY A 1 266 ? -1.337 -2.366 -14.228 1.00 88.31 266 GLY A O 1
ATOM 2002 N N . ALA A 1 267 ? 0.600 -3.418 -14.561 1.00 87.38 267 ALA A N 1
ATOM 2003 C CA . ALA A 1 267 ? 0.160 -4.064 -15.800 1.00 87.38 267 ALA A CA 1
ATOM 2004 C C . ALA A 1 267 ? -1.013 -5.055 -15.627 1.00 87.38 267 ALA A C 1
ATOM 2006 O O . ALA A 1 267 ? -1.585 -5.490 -16.623 1.00 87.38 267 ALA A O 1
ATOM 2007 N N . GLN A 1 268 ? -1.325 -5.472 -14.395 1.00 89.25 268 GLN A N 1
ATOM 2008 C CA . GLN A 1 268 ? -2.296 -6.542 -14.122 1.00 89.25 268 GLN A CA 1
ATOM 2009 C C . GLN A 1 268 ? -3.238 -6.248 -12.954 1.00 89.25 268 GLN A C 1
ATOM 2011 O O . GLN A 1 268 ? -4.384 -6.681 -12.992 1.00 89.25 268 GLN A O 1
ATOM 2016 N N . VAL A 1 269 ? -2.762 -5.552 -11.924 1.00 94.88 269 VAL A N 1
ATOM 2017 C CA . VAL A 1 269 ? -3.502 -5.283 -10.687 1.00 94.88 269 VAL A CA 1
ATOM 2018 C C . VAL A 1 269 ? -3.211 -3.869 -10.208 1.00 94.88 269 VAL A C 1
ATOM 2020 O O . VAL A 1 269 ? -2.206 -3.275 -10.613 1.00 94.88 269 VAL A O 1
ATOM 2023 N N . CYS A 1 270 ? -4.083 -3.346 -9.355 1.00 95.88 270 CYS A N 1
ATOM 2024 C CA . CYS A 1 270 ? -3.928 -2.027 -8.760 1.00 95.88 270 CYS A CA 1
ATOM 2025 C C . CYS A 1 270 ? -3.435 -2.100 -7.318 1.00 95.88 270 CYS A C 1
ATOM 2027 O O . CYS A 1 270 ? -3.354 -3.172 -6.729 1.00 95.88 270 CYS A O 1
ATOM 2029 N N . GLU A 1 271 ? -3.016 -0.965 -6.776 1.00 96.69 271 GLU A N 1
ATOM 2030 C CA . GLU A 1 271 ? -2.742 -0.836 -5.350 1.00 96.69 271 GLU A CA 1
ATOM 2031 C C . GLU A 1 271 ? -4.046 -0.982 -4.553 1.00 96.69 271 GLU A C 1
ATOM 2033 O O . GLU A 1 271 ? -5.075 -0.404 -4.900 1.00 96.69 271 GLU A O 1
ATOM 2038 N N . THR A 1 272 ? -3.986 -1.750 -3.475 1.00 98.12 272 THR A N 1
ATOM 2039 C CA . THR A 1 272 ? -5.004 -1.814 -2.434 1.00 98.12 272 THR A CA 1
ATOM 2040 C C . THR A 1 272 ? -4.392 -1.279 -1.149 1.00 98.12 272 THR A C 1
ATOM 2042 O O . THR A 1 272 ? -3.333 -1.745 -0.718 1.00 98.12 272 THR A O 1
ATOM 2045 N N . GLN A 1 273 ? -5.076 -0.325 -0.525 1.00 98.06 273 GLN A N 1
ATOM 2046 C CA . GLN A 1 273 ? -4.702 0.260 0.759 1.00 98.06 273 GLN A CA 1
ATOM 2047 C C . GLN A 1 273 ? -5.660 -0.217 1.847 1.00 98.06 273 GLN A C 1
ATOM 2049 O O . GLN A 1 273 ? -6.878 -0.215 1.658 1.00 98.06 273 GLN A O 1
ATOM 2054 N N . ILE A 1 274 ? -5.112 -0.602 2.994 1.00 98.12 274 ILE A N 1
ATOM 2055 C CA . ILE A 1 274 ? -5.861 -1.022 4.174 1.00 98.12 274 ILE A CA 1
ATOM 2056 C C . ILE A 1 274 ? -5.525 -0.079 5.322 1.00 98.12 274 ILE A C 1
ATOM 2058 O O . ILE A 1 274 ? -4.356 0.128 5.653 1.00 98.12 274 ILE A O 1
ATOM 2062 N N . PHE A 1 275 ? -6.555 0.454 5.966 1.00 97.75 275 PHE A N 1
ATOM 2063 C CA . PHE A 1 275 ? -6.441 1.334 7.115 1.00 97.75 275 PHE A CA 1
ATOM 2064 C C . PHE A 1 275 ? -7.236 0.788 8.290 1.00 97.75 275 PHE A C 1
ATOM 2066 O O . PHE A 1 275 ? -8.404 0.454 8.131 1.00 97.75 275 PHE A O 1
ATOM 2073 N N . PHE A 1 276 ? -6.637 0.803 9.476 1.00 96.94 276 PHE A N 1
ATOM 2074 C CA . PHE A 1 276 ? -7.316 0.448 10.714 1.00 96.94 276 PHE A CA 1
ATOM 2075 C C . PHE A 1 276 ? -8.068 1.637 11.313 1.00 96.94 276 PHE A C 1
ATOM 2077 O O . PHE A 1 276 ? -7.550 2.765 11.332 1.00 96.94 276 PHE A O 1
ATOM 2084 N N . GLY A 1 277 ? -9.258 1.384 11.853 1.00 95.69 277 GLY A N 1
ATOM 2085 C CA . GLY A 1 277 ? -10.035 2.362 12.606 1.00 95.69 277 GLY A CA 1
ATOM 2086 C C . GLY A 1 277 ? -9.272 2.852 13.845 1.00 95.69 277 GLY A C 1
ATOM 2087 O O . GLY A 1 277 ? -8.892 2.079 14.730 1.00 95.69 277 GLY A O 1
ATOM 2088 N N . PHE A 1 278 ? -9.029 4.163 13.946 1.00 91.56 278 PHE A N 1
ATOM 2089 C CA . PHE A 1 278 ? -8.257 4.746 15.049 1.00 91.56 278 PHE A CA 1
ATOM 2090 C C . PHE A 1 278 ? -8.713 6.166 15.406 1.00 91.56 278 PHE A C 1
ATOM 2092 O O . PHE A 1 278 ? -8.613 7.084 14.597 1.00 91.56 278 PHE A O 1
ATOM 2099 N N . ASN A 1 279 ? -9.168 6.364 16.651 1.00 89.19 279 ASN A N 1
ATOM 2100 C CA . ASN A 1 279 ? -9.524 7.673 17.228 1.00 89.19 279 ASN A CA 1
ATOM 2101 C C . ASN A 1 279 ? -10.435 8.548 16.342 1.00 89.19 279 ASN A C 1
ATOM 2103 O O . ASN A 1 279 ? -10.198 9.743 16.185 1.00 89.19 279 ASN A O 1
ATOM 2107 N N . GLY A 1 280 ? -11.483 7.954 15.762 1.00 87.44 280 GLY A N 1
ATOM 2108 C CA . GLY A 1 280 ? -12.424 8.668 14.889 1.00 87.44 280 GLY A CA 1
ATOM 2109 C C . GLY A 1 280 ? -11.924 8.891 13.457 1.00 87.44 280 GLY A C 1
ATOM 2110 O O . GLY A 1 280 ? -12.638 9.496 12.663 1.00 87.44 280 GLY A O 1
ATOM 2111 N N . GLY A 1 281 ? -10.737 8.381 13.117 1.00 93.25 281 GLY A N 1
ATOM 2112 C CA . GLY A 1 281 ? -10.203 8.353 11.762 1.00 93.25 281 GLY A CA 1
ATOM 2113 C C . GLY A 1 281 ? -9.605 6.998 11.394 1.00 93.25 281 GLY A C 1
ATOM 2114 O O . GLY A 1 281 ? -9.986 5.965 11.943 1.00 93.25 281 GLY A O 1
ATOM 2115 N N . TYR A 1 282 ? -8.655 7.023 10.463 1.00 95.38 282 TYR A N 1
ATOM 2116 C CA . TYR A 1 282 ? -8.044 5.835 9.875 1.00 95.38 282 TYR A CA 1
ATOM 2117 C C . TYR A 1 282 ? -6.520 5.947 9.890 1.00 95.38 282 TYR A C 1
ATOM 2119 O O . TYR A 1 282 ? -5.963 6.965 9.459 1.00 95.38 282 TYR A O 1
ATOM 2127 N N . ARG A 1 283 ? -5.845 4.896 10.359 1.00 91.44 283 ARG A N 1
ATOM 2128 C CA . ARG A 1 283 ? -4.384 4.758 10.326 1.00 91.44 283 ARG A CA 1
ATOM 2129 C C . ARG A 1 283 ? -4.008 3.698 9.301 1.00 91.44 283 ARG A C 1
ATOM 2131 O O . ARG A 1 283 ? -4.520 2.591 9.383 1.00 91.44 283 ARG A O 1
ATOM 2138 N N . GLU A 1 284 ? -3.113 4.023 8.372 1.00 93.75 284 GLU A N 1
ATOM 2139 C CA . GLU A 1 284 ? -2.632 3.054 7.380 1.00 93.75 284 GLU A CA 1
ATOM 2140 C C . GLU A 1 284 ? -2.035 1.832 8.090 1.00 93.75 284 GLU A C 1
ATOM 2142 O O . GLU A 1 284 ? -1.255 1.968 9.037 1.00 93.75 284 GLU A O 1
ATOM 2147 N N . GLY A 1 285 ? -2.501 0.655 7.687 1.00 91.50 285 GLY A N 1
ATOM 2148 C CA . GLY A 1 285 ? -2.107 -0.629 8.250 1.00 91.50 285 GLY A CA 1
ATOM 2149 C C . GLY A 1 285 ? -1.314 -1.477 7.268 1.00 91.50 285 GLY A C 1
ATOM 2150 O O . GLY A 1 285 ? -0.402 -2.180 7.691 1.00 91.50 285 GLY A O 1
ATOM 2151 N N . HIS A 1 286 ? -1.666 -1.434 5.980 1.00 94.81 286 HIS A N 1
ATOM 2152 C CA . HIS A 1 286 ? -0.970 -2.197 4.951 1.00 94.81 286 HIS A CA 1
ATOM 2153 C C . HIS A 1 286 ?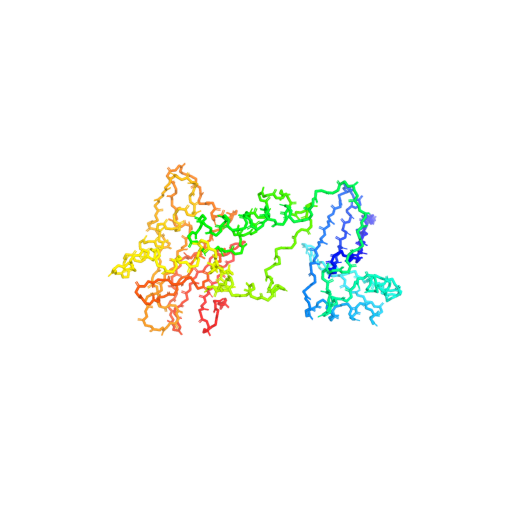 -1.284 -1.681 3.544 1.00 94.81 286 HIS A C 1
ATOM 2155 O O . HIS A 1 286 ? -2.407 -1.256 3.277 1.00 94.81 286 HIS A O 1
ATOM 2161 N N . THR A 1 287 ? -0.326 -1.819 2.629 1.00 95.19 287 THR A N 1
ATOM 2162 C CA . THR A 1 287 ? -0.491 -1.497 1.207 1.00 95.19 287 THR A CA 1
ATOM 2163 C C . THR A 1 287 ? 0.050 -2.650 0.359 1.00 95.19 287 THR A C 1
ATOM 2165 O O . THR A 1 287 ? 1.141 -3.154 0.611 1.00 95.19 287 THR A O 1
ATOM 2168 N N . MET A 1 288 ? -0.716 -3.100 -0.638 1.00 94.81 288 MET A N 1
ATOM 2169 C CA . MET A 1 288 ? -0.393 -4.283 -1.451 1.00 94.81 288 MET A CA 1
ATOM 2170 C C . MET A 1 288 ? -0.815 -4.108 -2.920 1.00 94.81 288 MET A C 1
ATOM 2172 O O . MET A 1 288 ? -1.744 -3.366 -3.214 1.00 94.81 288 MET A O 1
ATOM 2176 N N . LEU A 1 289 ? -0.150 -4.796 -3.858 1.00 95.75 289 LEU A N 1
ATOM 2177 C CA . LEU A 1 289 ? -0.521 -4.808 -5.284 1.00 95.75 289 LEU A CA 1
ATOM 2178 C C . LEU A 1 289 ? -1.439 -5.998 -5.596 1.00 95.75 289 LEU A C 1
ATOM 2180 O O . LEU A 1 289 ? -0.974 -7.107 -5.876 1.00 95.75 289 LEU A O 1
ATOM 2184 N N . ASN A 1 290 ? -2.746 -5.768 -5.520 1.00 96.25 290 ASN A N 1
ATOM 2185 C CA . ASN A 1 290 ? -3.813 -6.699 -5.881 1.00 96.25 290 ASN A CA 1
ATOM 2186 C C . ASN A 1 290 ? -5.156 -5.963 -5.983 1.00 96.25 290 ASN A C 1
ATOM 2188 O O . ASN A 1 290 ? -5.277 -4.806 -5.592 1.00 96.25 290 ASN A O 1
ATOM 2192 N N . SER A 1 291 ? -6.174 -6.659 -6.478 1.00 96.44 291 SER A N 1
ATOM 2193 C CA . SER A 1 291 ? -7.552 -6.164 -6.456 1.00 96.44 291 SER A CA 1
ATOM 2194 C C . SER A 1 291 ? -8.414 -6.987 -5.512 1.00 96.44 291 SER A C 1
ATOM 2196 O O . SER A 1 291 ? -8.319 -8.215 -5.491 1.00 96.44 291 SER A O 1
ATOM 2198 N N . VAL A 1 292 ? -9.279 -6.317 -4.758 1.00 97.81 292 VAL A N 1
ATOM 2199 C CA . VAL A 1 292 ? -10.202 -6.921 -3.797 1.00 97.81 292 VAL A CA 1
ATOM 2200 C C . VAL A 1 292 ? -11.532 -7.173 -4.493 1.00 97.81 292 VAL A C 1
ATOM 2202 O O . VAL A 1 292 ? -12.224 -6.250 -4.921 1.00 97.81 292 VAL A O 1
ATOM 2205 N N . THR A 1 293 ? -11.912 -8.443 -4.574 1.00 97.38 293 THR A N 1
ATOM 2206 C CA . THR A 1 293 ? -13.150 -8.879 -5.240 1.00 97.38 293 THR A CA 1
ATOM 2207 C C . THR A 1 293 ? -14.329 -8.992 -4.285 1.00 97.38 293 THR A C 1
ATOM 2209 O O . THR A 1 293 ? -15.458 -8.700 -4.670 1.00 97.38 293 THR A O 1
ATOM 2212 N N . GLU A 1 294 ? -14.080 -9.403 -3.042 1.00 97.81 294 GLU A N 1
ATOM 2213 C CA . GLU A 1 294 ? -15.101 -9.511 -2.003 1.00 97.81 294 GLU A CA 1
ATOM 2214 C C . GLU A 1 294 ? -14.487 -9.492 -0.598 1.00 97.81 294 GLU A C 1
ATOM 2216 O O . GLU A 1 294 ? -13.338 -9.890 -0.389 1.00 97.81 294 GLU A O 1
ATOM 2221 N N . VAL A 1 295 ? -15.295 -9.090 0.386 1.00 98.31 295 VAL A N 1
ATOM 2222 C CA . VAL A 1 295 ? -15.018 -9.345 1.804 1.00 98.31 295 VAL A CA 1
ATOM 2223 C C . VAL A 1 295 ? -15.560 -10.730 2.149 1.00 98.31 295 VAL A C 1
ATOM 2225 O O . VAL A 1 295 ? -16.757 -10.991 2.034 1.00 98.31 295 VAL A O 1
ATOM 2228 N N . VAL A 1 296 ? -14.679 -11.623 2.590 1.00 98.31 296 VAL A N 1
ATOM 2229 C CA . VAL A 1 296 ? -15.009 -13.002 2.955 1.00 98.31 296 VAL A CA 1
ATOM 2230 C C . VAL A 1 296 ? -15.390 -13.065 4.440 1.00 98.31 296 VAL A C 1
ATOM 2232 O O . VAL A 1 296 ? -14.599 -12.632 5.285 1.00 98.31 296 VAL A O 1
ATOM 2235 N N . PRO A 1 297 ? -16.547 -13.649 4.806 1.00 97.88 297 PRO A N 1
ATOM 2236 C CA . PRO A 1 297 ? -16.939 -13.807 6.205 1.00 97.88 297 PRO A CA 1
ATOM 2237 C C . PRO A 1 297 ? -15.903 -14.563 7.057 1.00 97.88 297 PRO A C 1
ATOM 2239 O O . PRO A 1 297 ? -15.231 -15.488 6.592 1.00 97.88 297 PRO A O 1
ATOM 2242 N N . GLY A 1 298 ? -15.796 -14.196 8.336 1.00 95.94 298 GLY A N 1
ATOM 2243 C CA . GLY A 1 298 ? -14.960 -14.868 9.334 1.00 95.94 298 GLY A CA 1
ATOM 2244 C C . GLY A 1 298 ? -14.712 -14.004 10.567 1.00 95.94 298 GLY A C 1
ATOM 2245 O O . GLY A 1 298 ? -15.292 -12.930 10.697 1.00 95.94 298 GLY A O 1
ATOM 2246 N N . THR A 1 299 ? -13.851 -14.477 11.469 1.00 95.00 299 THR A N 1
ATOM 2247 C CA . THR A 1 299 ? -13.450 -13.736 12.675 1.00 95.00 299 THR A CA 1
ATOM 2248 C C . THR A 1 299 ? -11.922 -13.799 12.837 1.00 95.00 299 THR A C 1
ATOM 2250 O O . THR A 1 299 ? -11.422 -14.812 13.333 1.00 95.00 299 THR A O 1
ATOM 2253 N N . PRO A 1 300 ? -11.177 -12.769 12.389 1.00 96.25 300 PRO A N 1
ATOM 2254 C CA . PRO A 1 300 ? -11.670 -11.604 11.642 1.00 96.25 300 PRO A CA 1
ATOM 2255 C C . PRO A 1 300 ? -12.117 -11.950 10.198 1.00 96.25 300 PRO A C 1
ATOM 2257 O O . PRO A 1 300 ? -11.784 -13.026 9.686 1.00 96.25 300 PRO A O 1
ATOM 2260 N N . PRO A 1 301 ? -12.903 -11.099 9.515 1.00 98.12 301 PRO A N 1
ATOM 2261 C CA . PRO A 1 301 ? -13.178 -11.218 8.084 1.00 98.12 301 PRO A CA 1
ATOM 2262 C C . PRO A 1 301 ? -11.884 -11.219 7.255 1.00 98.12 301 PRO A C 1
ATOM 2264 O O . PRO A 1 301 ? -10.829 -10.768 7.694 1.00 98.12 301 PRO A O 1
ATOM 2267 N N . GLY A 1 302 ? -11.951 -11.803 6.060 1.00 98.31 302 GLY A N 1
ATOM 2268 C CA . GLY A 1 302 ? -10.850 -11.805 5.093 1.00 98.31 302 GLY A CA 1
ATOM 2269 C C . GLY A 1 302 ? -11.183 -10.970 3.860 1.00 98.31 302 GLY A C 1
ATOM 2270 O O . GLY A 1 302 ? -12.333 -10.592 3.650 1.00 98.31 302 GLY A O 1
ATOM 2271 N N . LEU A 1 303 ? -10.192 -10.734 3.009 1.00 98.50 303 LEU A N 1
ATOM 2272 C CA . LEU A 1 303 ? -10.357 -10.101 1.702 1.00 98.50 303 LEU A CA 1
ATOM 2273 C C . LEU A 1 303 ? -10.007 -11.123 0.624 1.00 98.50 303 LEU A C 1
ATOM 2275 O O . LEU A 1 303 ? -8.891 -11.647 0.616 1.00 98.50 303 LEU A O 1
ATOM 2279 N N . ARG A 1 304 ? -10.938 -11.423 -0.285 1.00 98.44 304 ARG A N 1
ATOM 2280 C CA . ARG A 1 304 ? -10.607 -12.202 -1.481 1.00 98.44 304 ARG A CA 1
ATOM 2281 C C . ARG A 1 304 ? -9.911 -11.287 -2.470 1.00 98.44 304 ARG A C 1
ATOM 2283 O O . ARG A 1 304 ? -10.509 -10.320 -2.948 1.00 98.44 304 ARG A O 1
ATOM 2290 N N . ILE A 1 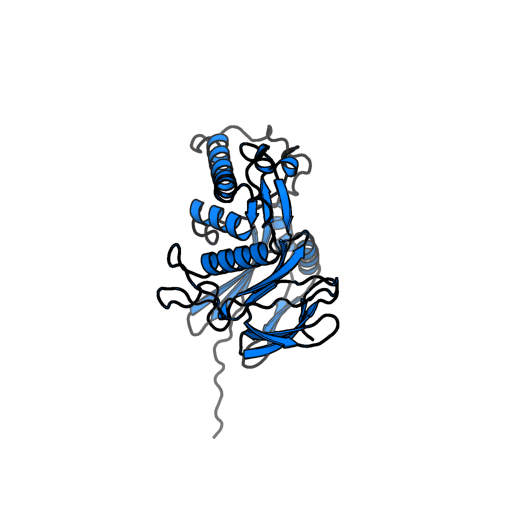305 ? -8.680 -11.633 -2.806 1.00 98.00 305 ILE A N 1
ATOM 2291 C CA . ILE A 1 305 ? -7.828 -10.840 -3.682 1.00 98.00 305 ILE A CA 1
ATOM 2292 C C . ILE A 1 305 ? -7.498 -11.582 -4.976 1.00 98.00 305 ILE A C 1
ATOM 2294 O O . ILE A 1 305 ? -7.405 -12.810 -4.991 1.00 98.00 305 ILE A O 1
ATOM 2298 N N . ILE A 1 306 ? -7.283 -10.811 -6.040 1.00 97.19 306 ILE A N 1
ATOM 2299 C CA . ILE A 1 306 ? -6.637 -11.248 -7.279 1.00 97.19 306 ILE A CA 1
ATOM 2300 C C . ILE A 1 306 ? -5.288 -10.533 -7.362 1.00 97.19 306 ILE A C 1
ATOM 2302 O O . ILE A 1 306 ? -5.236 -9.306 -7.453 1.00 97.19 306 ILE A O 1
ATOM 2306 N N . GLY A 1 307 ? -4.203 -11.298 -7.304 1.00 94.31 307 GLY A N 1
ATOM 2307 C CA . GLY A 1 307 ? -2.832 -10.820 -7.428 1.00 94.31 307 GLY A CA 1
ATOM 2308 C C . GLY A 1 307 ? -2.276 -10.946 -8.847 1.00 94.31 307 GLY A C 1
ATOM 2309 O O . GLY A 1 307 ? -2.962 -11.312 -9.808 1.00 94.31 307 GLY A O 1
ATOM 2310 N N . HIS A 1 308 ? -0.979 -10.671 -8.975 1.00 91.38 308 HIS A N 1
ATOM 2311 C CA . HIS A 1 308 ? -0.246 -10.868 -10.223 1.00 91.38 308 HIS A CA 1
ATOM 2312 C C . HIS A 1 308 ? -0.400 -12.300 -10.768 1.00 91.38 308 HIS A C 1
ATOM 2314 O O . HIS A 1 308 ? -0.490 -13.277 -10.023 1.00 91.38 308 HIS A O 1
ATOM 2320 N N . GLY A 1 309 ? -0.455 -12.424 -12.095 1.00 91.88 309 GLY A N 1
ATOM 2321 C CA . GLY A 1 309 ? -0.667 -13.699 -12.785 1.00 91.88 309 GLY A CA 1
ATOM 2322 C C . GLY A 1 309 ? -2.083 -14.274 -12.659 1.00 91.88 309 GLY A C 1
ATOM 2323 O O . GLY A 1 309 ? -2.284 -15.423 -13.042 1.00 91.88 309 GLY A O 1
ATOM 2324 N N . GLY A 1 310 ? -3.048 -13.508 -12.131 1.00 92.50 310 GLY A N 1
ATOM 2325 C CA . GLY A 1 310 ? -4.414 -13.986 -11.887 1.00 92.50 310 GLY A CA 1
ATOM 2326 C C . GLY A 1 310 ? -4.507 -14.947 -10.701 1.00 92.50 310 GLY A C 1
ATOM 2327 O O . GLY A 1 310 ? -5.424 -15.758 -10.632 1.00 92.50 310 GLY A O 1
ATOM 2328 N N . THR A 1 311 ? -3.529 -14.893 -9.796 1.00 93.38 311 THR A N 1
ATOM 2329 C CA . THR A 1 311 ? -3.524 -15.703 -8.578 1.00 93.38 311 THR A CA 1
ATOM 2330 C C . THR A 1 311 ? -4.624 -15.230 -7.639 1.00 93.38 311 THR A C 1
ATOM 2332 O O . THR A 1 311 ? -4.701 -14.050 -7.311 1.00 93.38 311 THR A O 1
ATOM 2335 N N . GLU A 1 312 ? -5.483 -16.149 -7.211 1.00 97.38 312 GLU A N 1
ATOM 2336 C CA . GLU A 1 312 ? -6.547 -15.856 -6.254 1.00 97.38 312 GLU A CA 1
ATOM 2337 C C . GLU A 1 312 ? -6.160 -16.343 -4.858 1.00 97.38 312 GLU A C 1
ATOM 2339 O O . GLU A 1 312 ? -5.529 -17.391 -4.704 1.00 97.38 312 GLU A O 1
ATOM 2344 N N . GLY A 1 313 ? -6.568 -15.601 -3.833 1.00 97.19 313 GLY A N 1
ATOM 2345 C CA . GLY A 1 313 ? -6.361 -15.985 -2.441 1.00 97.19 313 GLY A CA 1
ATOM 2346 C C . GLY A 1 313 ? -7.263 -15.209 -1.494 1.00 97.19 313 GLY A C 1
ATOM 2347 O O . GLY A 1 313 ? -7.922 -14.247 -1.891 1.00 97.19 313 GLY A O 1
ATOM 2348 N N . VAL A 1 314 ? -7.302 -15.628 -0.231 1.00 98.38 314 VAL A N 1
ATOM 2349 C CA . VAL A 1 314 ? -7.938 -14.855 0.839 1.00 98.38 314 VAL A CA 1
ATOM 2350 C C . VAL A 1 314 ? -6.846 -14.357 1.768 1.00 98.38 314 VAL A C 1
ATOM 2352 O O . VAL A 1 314 ? -6.143 -15.165 2.368 1.00 98.38 314 VAL A O 1
ATOM 2355 N N . VAL A 1 315 ? -6.702 -13.040 1.899 1.00 97.81 315 VAL A N 1
ATOM 2356 C CA . VAL A 1 315 ? -5.825 -12.449 2.917 1.00 97.81 315 VAL A CA 1
ATOM 2357 C C . VAL A 1 315 ? -6.625 -12.147 4.172 1.00 97.81 315 VAL A C 1
ATOM 2359 O O . VAL A 1 315 ? -7.746 -11.640 4.104 1.00 97.81 315 VAL A O 1
ATOM 2362 N N . ARG A 1 316 ? -6.067 -12.479 5.333 1.00 98.12 316 ARG A N 1
ATOM 2363 C CA . ARG A 1 316 ? -6.705 -12.254 6.632 1.00 98.12 316 ARG A CA 1
ATOM 2364 C C . ARG A 1 316 ? -5.679 -11.748 7.635 1.00 98.12 316 ARG A C 1
ATOM 2366 O O . ARG A 1 316 ? -4.527 -12.182 7.618 1.00 98.12 316 ARG A O 1
ATOM 2373 N N . TRP A 1 317 ? -6.112 -10.850 8.513 1.00 97.62 317 TRP A N 1
ATOM 2374 C CA . TRP A 1 317 ? -5.304 -10.396 9.635 1.00 97.62 317 TRP A CA 1
ATOM 2375 C C . TRP A 1 317 ? -5.084 -11.537 10.631 1.00 97.62 317 TRP A C 1
ATOM 2377 O O . TRP A 1 317 ? -6.033 -12.189 11.069 1.00 97.62 317 TRP A O 1
ATOM 2387 N N . ASN A 1 318 ? -3.831 -11.787 11.000 1.00 95.56 318 ASN A N 1
ATOM 2388 C CA . ASN A 1 318 ? -3.467 -12.831 11.966 1.00 95.56 318 ASN A CA 1
ATOM 2389 C C . ASN A 1 318 ? -3.108 -12.279 13.361 1.00 95.56 318 ASN A C 1
ATOM 2391 O O . ASN A 1 318 ? -2.565 -13.011 14.188 1.00 95.56 318 ASN A O 1
ATOM 2395 N N . GLY A 1 319 ? -3.373 -10.992 13.615 1.00 94.06 319 GLY A N 1
ATOM 2396 C CA . GLY A 1 319 ? -2.943 -10.277 14.823 1.00 94.06 319 GLY A CA 1
ATOM 2397 C C . GLY A 1 319 ? -1.631 -9.503 14.659 1.00 94.06 319 GLY A C 1
ATOM 2398 O O . GLY A 1 319 ? -1.272 -8.726 15.542 1.00 94.06 319 GLY A O 1
ATOM 2399 N N . ARG A 1 320 ? -0.910 -9.708 13.550 1.00 91.75 320 ARG A N 1
ATOM 2400 C CA . ARG A 1 320 ? 0.369 -9.047 13.259 1.00 91.75 320 ARG A CA 1
ATOM 2401 C C . ARG A 1 320 ? 0.461 -8.497 11.839 1.00 91.75 320 ARG A C 1
ATOM 2403 O O . ARG A 1 320 ? 1.028 -7.426 11.659 1.00 91.75 320 ARG A O 1
ATOM 2410 N N . GLU A 1 321 ? -0.019 -9.247 10.856 1.00 93.94 321 GLU A N 1
ATOM 2411 C CA . GLU A 1 321 ? 0.041 -8.893 9.437 1.00 93.94 321 GLU A CA 1
ATOM 2412 C C . GLU A 1 321 ? -1.133 -9.516 8.667 1.00 93.94 321 GLU A C 1
ATOM 2414 O O . GLU A 1 321 ? -1.827 -10.409 9.171 1.00 93.94 321 GLU A O 1
ATOM 2419 N N . PHE A 1 322 ? -1.343 -9.062 7.430 1.00 95.62 322 PHE A N 1
ATOM 2420 C CA . PHE A 1 322 ? -2.215 -9.746 6.480 1.00 95.62 322 PHE A CA 1
ATOM 2421 C C . PHE A 1 322 ? -1.462 -10.914 5.843 1.00 95.62 322 PHE A C 1
ATOM 2423 O O . PHE A 1 322 ? -0.444 -10.721 5.185 1.00 95.62 322 PHE A O 1
ATOM 2430 N N . ALA A 1 323 ? -1.980 -12.129 6.017 1.00 94.00 323 ALA A N 1
ATOM 2431 C CA . ALA A 1 323 ? -1.400 -13.344 5.452 1.00 94.00 323 ALA A CA 1
ATOM 2432 C C . ALA A 1 323 ? -2.409 -14.067 4.551 1.00 94.00 323 ALA A C 1
ATOM 2434 O O . ALA A 1 323 ? -3.609 -14.074 4.838 1.00 94.00 323 ALA A O 1
ATOM 2435 N N . VAL A 1 324 ? -1.913 -14.684 3.474 1.00 93.81 324 VAL A N 1
ATOM 2436 C CA . VAL A 1 324 ? -2.715 -15.532 2.577 1.00 93.81 324 VAL A CA 1
ATOM 2437 C C . VAL A 1 324 ? -3.080 -16.835 3.298 1.00 93.81 324 VAL A C 1
ATOM 2439 O O . VAL A 1 324 ? -2.215 -17.452 3.923 1.00 93.81 324 VAL A O 1
ATOM 2442 N N . GLN A 1 325 ? -4.350 -17.239 3.209 1.00 88.69 325 GLN A N 1
ATOM 2443 C CA . GLN A 1 325 ? -4.890 -18.500 3.735 1.00 88.69 325 GLN A CA 1
ATOM 2444 C C . GLN A 1 325 ? -5.235 -19.495 2.630 1.00 88.69 325 GLN A C 1
ATOM 2446 O O . GLN A 1 325 ? -5.697 -19.048 1.554 1.00 88.69 325 GLN A O 1
#

Foldseek 3Di:
DDDDDDDDDDWDWDWDWDDDQLWIWIWIWTADPVPRDIDIDIDTDDPVRNVVVLVCLLPPQKDWDWDQDPVGIDIDIDGSVCVNVVCVVVVVVNDPPPPDDDPVPDDPDDPPDDDPVVVVVVVVVQLVVLCVVVLQKDFPVSSVVSVCVVPPPCVVVVDDPDQDCPDVCSVVQWDFPDVARTMIGGCDDPRVCSVPPDPPPQQPAQVSQLVVVQQVLQCQFEDHPQGWDFPDQWAFAQQLQPPGTKIKHFQQRIQGNVRDRGPQADPPFGKIWIWHDDDRHTHTDHIDTWGFDDFADDRRIWTWTQHPPRDTFTWGDPNRHTDTD